Protein AF-A0A820LKD4-F1 (afdb_monomer_lite)

pLDDT: mean 87.42, std 10.3, range [43.72, 97.5]

Foldseek 3Di:
DWDWDDDPDDDDDQDFDLPDPPSVQQVVAWDAWDNNQWIQTPLADIDHDPKKFQLVQFDAQFLAAAACVVQPPPDPRRFATQRAAQGIEDQDDTDDDPPSDHDDCVVRNVVNYDYDPGIDTFPAEDPFAEDEDEQDDDPDPVSLVVRVVVVVVVCNGSVHQQQRYEYEYNTRHYDDPSLVVSVVRHVYYDYSSVCNVTRMYD

Structure (mmCIF, N/CA/C/O backbone):
data_AF-A0A820LKD4-F1
#
_entry.id   AF-A0A820LKD4-F1
#
loop_
_atom_site.group_PDB
_atom_site.id
_atom_site.type_symbol
_atom_site.label_atom_id
_atom_site.label_alt_id
_atom_site.label_comp_id
_atom_site.label_asym_id
_atom_site.label_entity_id
_atom_site.label_seq_id
_atom_site.pdbx_PDB_ins_code
_atom_site.Cartn_x
_atom_site.Cartn_y
_atom_site.Cartn_z
_atom_site.occupancy
_atom_site.B_iso_or_equiv
_atom_site.auth_seq_id
_atom_site.auth_comp_id
_atom_site.auth_asym_id
_atom_site.auth_atom_id
_atom_site.pdbx_PDB_model_num
ATOM 1 N N . GLY A 1 1 ? 5.448 -14.597 19.571 1.00 43.72 1 GLY A N 1
ATOM 2 C CA . GLY A 1 1 ? 6.873 -14.660 19.942 1.00 43.72 1 GLY A CA 1
ATOM 3 C C . GLY A 1 1 ? 7.595 -13.616 19.131 1.00 43.72 1 GLY A C 1
ATOM 4 O O . GLY A 1 1 ? 7.398 -13.605 17.924 1.00 43.72 1 GLY A O 1
ATOM 5 N N . ASN A 1 2 ? 8.329 -12.713 19.778 1.00 48.59 2 ASN A N 1
ATOM 6 C CA . ASN A 1 2 ? 9.029 -11.631 19.085 1.00 48.59 2 ASN A CA 1
ATOM 7 C C . ASN A 1 2 ? 10.172 -12.217 18.252 1.00 48.59 2 ASN A C 1
ATOM 9 O O . ASN A 1 2 ? 10.945 -13.038 18.747 1.00 48.59 2 ASN A O 1
ATOM 13 N N . LEU A 1 3 ? 10.246 -11.829 16.982 1.00 59.75 3 LEU A N 1
ATOM 14 C CA . LEU A 1 3 ? 11.326 -12.205 16.076 1.00 59.75 3 LEU A CA 1
ATOM 15 C C . LEU A 1 3 ? 12.250 -11.000 15.918 1.00 59.75 3 LEU A C 1
ATOM 17 O O . LEU A 1 3 ? 11.812 -9.941 15.484 1.00 59.75 3 LEU A O 1
ATOM 21 N N . THR A 1 4 ? 13.526 -11.149 16.245 1.00 66.88 4 THR A N 1
ATOM 22 C CA . THR A 1 4 ? 14.516 -10.092 16.021 1.00 66.88 4 THR A CA 1
ATOM 23 C C . THR A 1 4 ? 14.998 -10.148 14.574 1.00 66.88 4 THR A C 1
ATOM 25 O O . THR A 1 4 ? 15.423 -11.204 14.100 1.00 66.88 4 THR A O 1
ATOM 28 N N . LEU A 1 5 ? 14.926 -9.027 13.852 1.00 64.56 5 LEU A N 1
ATOM 29 C CA . LEU A 1 5 ? 15.274 -8.979 12.431 1.00 64.56 5 LEU A CA 1
ATOM 30 C C . LEU A 1 5 ? 16.492 -8.091 12.164 1.00 64.56 5 LEU A C 1
ATOM 32 O O . LEU A 1 5 ? 16.491 -6.917 12.520 1.00 64.56 5 LEU A O 1
ATOM 36 N N . CYS A 1 6 ? 17.521 -8.663 11.530 1.00 59.22 6 CYS A N 1
ATOM 37 C CA . CYS A 1 6 ? 18.839 -8.036 11.334 1.00 59.22 6 CYS A CA 1
ATOM 38 C C . CYS A 1 6 ? 19.320 -8.047 9.867 1.00 59.22 6 CYS A C 1
ATOM 40 O O . CYS A 1 6 ? 20.508 -7.886 9.600 1.00 59.22 6 CYS A O 1
ATOM 42 N N . THR A 1 7 ? 18.456 -8.351 8.896 1.00 60.78 7 THR A N 1
ATOM 43 C CA . THR A 1 7 ? 18.938 -8.841 7.595 1.00 60.78 7 THR A CA 1
ATOM 44 C C . THR A 1 7 ? 19.408 -7.739 6.646 1.00 60.78 7 THR A C 1
ATOM 46 O O . THR A 1 7 ? 18.613 -6.881 6.268 1.00 60.78 7 THR A O 1
ATOM 49 N N . ASN A 1 8 ? 20.639 -7.890 6.146 1.00 52.97 8 ASN A N 1
ATOM 50 C CA . ASN A 1 8 ? 21.040 -7.510 4.791 1.00 52.97 8 ASN A CA 1
ATOM 51 C C . ASN A 1 8 ? 20.901 -8.758 3.912 1.00 52.97 8 ASN A C 1
ATOM 53 O O . ASN A 1 8 ? 21.751 -9.644 3.942 1.00 52.97 8 ASN A O 1
ATOM 57 N N . THR A 1 9 ? 19.793 -8.877 3.183 1.00 52.44 9 THR A N 1
ATOM 58 C CA . THR A 1 9 ? 19.604 -9.970 2.221 1.00 52.44 9 THR A CA 1
ATOM 59 C C . THR A 1 9 ? 20.023 -9.501 0.834 1.00 52.44 9 THR A C 1
ATOM 61 O O . THR A 1 9 ? 19.412 -8.605 0.261 1.00 52.44 9 THR A O 1
ATOM 64 N N . THR A 1 10 ? 21.059 -10.123 0.274 1.00 45.12 10 THR A N 1
ATOM 65 C CA . THR A 1 10 ? 21.389 -10.028 -1.152 1.00 45.12 10 THR A CA 1
ATOM 66 C C . THR A 1 10 ? 20.258 -10.662 -1.952 1.00 45.12 10 THR A C 1
ATOM 68 O O . THR A 1 10 ? 19.877 -11.805 -1.689 1.00 45.12 10 THR A O 1
ATOM 71 N N . ARG A 1 11 ? 19.677 -9.919 -2.902 1.00 60.44 11 ARG A N 1
ATOM 72 C CA . ARG A 1 11 ? 18.472 -10.361 -3.613 1.00 60.44 11 ARG A CA 1
ATOM 73 C C . ARG A 1 11 ? 18.720 -10.667 -5.083 1.00 60.44 11 ARG A C 1
ATOM 75 O O . ARG A 1 11 ? 19.434 -9.946 -5.774 1.00 60.44 11 ARG A O 1
ATOM 82 N N . ASN A 1 12 ? 18.045 -11.718 -5.548 1.00 54.88 12 ASN A N 1
ATOM 83 C CA . ASN A 1 12 ? 17.883 -12.033 -6.961 1.00 54.88 12 ASN A CA 1
ATOM 84 C C . ASN A 1 12 ? 16.992 -10.990 -7.644 1.00 54.88 12 ASN A C 1
ATOM 86 O O . ASN A 1 12 ? 16.026 -10.497 -7.058 1.00 54.88 12 ASN A O 1
ATOM 90 N N . LYS A 1 13 ? 17.310 -10.692 -8.904 1.00 65.19 13 LYS A N 1
ATOM 91 C CA . LYS A 1 13 ? 16.587 -9.737 -9.747 1.00 65.19 13 LYS A CA 1
ATOM 92 C C . LYS A 1 13 ? 15.116 -10.149 -9.896 1.00 65.19 13 LYS A C 1
ATOM 94 O O . LYS A 1 13 ? 14.827 -11.258 -10.342 1.00 65.19 13 LYS A O 1
ATOM 99 N N . THR A 1 14 ? 14.193 -9.255 -9.544 1.00 77.56 14 THR A N 1
ATOM 100 C CA . THR A 1 14 ? 12.754 -9.448 -9.780 1.00 77.56 14 THR A CA 1
ATOM 101 C C . THR A 1 14 ? 12.496 -9.518 -11.286 1.00 77.56 14 THR A C 1
ATOM 103 O O . THR A 1 14 ? 12.927 -8.640 -12.033 1.00 77.56 14 THR A O 1
ATOM 106 N N . ILE A 1 15 ? 11.809 -10.565 -11.747 1.00 84.44 15 ILE A N 1
ATOM 107 C CA . ILE A 1 15 ? 11.449 -10.709 -13.162 1.00 84.44 15 ILE A CA 1
ATOM 108 C C . ILE A 1 15 ? 10.162 -9.916 -13.409 1.00 84.44 15 ILE A C 1
ATOM 110 O O . ILE A 1 15 ? 9.120 -10.219 -12.831 1.00 84.44 15 ILE A O 1
ATOM 114 N N . LEU A 1 16 ? 10.237 -8.900 -14.268 1.00 92.00 16 LEU A N 1
ATOM 115 C CA . LEU A 1 16 ? 9.115 -8.020 -14.605 1.00 92.00 16 LEU A CA 1
ATOM 116 C C . LEU A 1 16 ? 8.500 -8.408 -15.951 1.00 92.00 16 LEU A C 1
ATOM 118 O O . LEU A 1 16 ? 9.206 -8.828 -16.867 1.00 92.00 16 LEU A O 1
ATOM 122 N N . ASN A 1 17 ? 7.185 -8.255 -16.083 1.00 93.88 17 ASN A N 1
ATOM 123 C CA . ASN A 1 17 ? 6.492 -8.330 -17.362 1.00 93.88 17 ASN A CA 1
ATOM 124 C C . ASN A 1 17 ? 6.309 -6.920 -17.931 1.00 93.88 17 ASN A C 1
ATOM 126 O O . ASN A 1 17 ? 5.483 -6.151 -17.446 1.00 93.88 17 ASN A O 1
ATOM 130 N N . CYS A 1 18 ? 7.057 -6.612 -18.987 1.00 93.25 18 CYS A N 1
ATOM 131 C CA . CYS A 1 18 ? 7.033 -5.315 -19.665 1.00 93.25 18 CYS A CA 1
ATOM 132 C C . CYS A 1 18 ? 6.214 -5.331 -20.969 1.00 93.25 18 CYS A C 1
ATOM 134 O O . CYS A 1 18 ? 6.402 -4.458 -21.819 1.00 93.25 18 CYS A O 1
ATOM 136 N N . SER A 1 19 ? 5.374 -6.350 -21.185 1.00 92.88 19 SER A N 1
ATOM 137 C CA . SER A 1 19 ? 4.609 -6.512 -22.424 1.00 92.88 19 SER A CA 1
ATOM 138 C C . SER A 1 19 ? 3.233 -5.850 -22.342 1.00 92.88 19 SER A C 1
ATOM 140 O O . SER A 1 19 ? 2.486 -6.073 -21.390 1.00 92.88 19 SER A O 1
ATOM 142 N N . GLY A 1 20 ? 2.890 -5.083 -23.380 1.00 91.00 20 GLY A N 1
ATOM 143 C CA . GLY A 1 20 ? 1.632 -4.340 -23.484 1.00 91.00 20 GLY A CA 1
ATOM 144 C C . GLY A 1 20 ? 1.596 -3.059 -22.647 1.00 91.00 20 GLY A C 1
ATOM 145 O O . GLY A 1 20 ? 2.429 -2.839 -21.765 1.00 91.00 20 GLY A O 1
ATOM 146 N N . ASP A 1 21 ? 0.620 -2.204 -22.934 1.00 85.88 21 ASP A N 1
ATOM 147 C CA . ASP A 1 21 ? 0.356 -1.006 -22.138 1.00 85.88 21 ASP A CA 1
ATOM 148 C C . ASP A 1 21 ? -0.586 -1.339 -20.964 1.00 85.88 21 ASP A C 1
ATOM 150 O O . ASP A 1 21 ? -1.466 -2.191 -21.113 1.00 85.88 21 ASP A O 1
ATOM 154 N N . PRO A 1 22 ? -0.420 -0.707 -19.784 1.00 91.50 22 PRO A N 1
ATOM 155 C CA . PRO A 1 22 ? 0.586 0.314 -19.442 1.00 91.50 22 PRO A CA 1
ATOM 156 C C . PRO A 1 22 ? 1.951 -0.248 -18.975 1.00 91.50 22 PRO A C 1
ATOM 158 O O . PRO A 1 22 ? 2.873 0.514 -18.678 1.00 91.50 22 PRO A O 1
ATOM 161 N N . LEU A 1 23 ? 2.112 -1.573 -18.909 1.00 93.81 23 LEU A N 1
ATOM 162 C CA . LEU A 1 23 ? 3.250 -2.265 -18.279 1.00 93.81 23 LEU A CA 1
ATOM 163 C C . LEU A 1 23 ? 4.599 -1.904 -18.921 1.00 93.81 23 LEU A C 1
ATOM 165 O O . LEU A 1 23 ? 5.601 -1.703 -18.231 1.00 93.81 23 LEU A O 1
ATOM 169 N N . LYS A 1 24 ? 4.623 -1.762 -20.249 1.00 93.19 24 LYS A N 1
ATOM 170 C CA . LYS A 1 24 ? 5.806 -1.341 -21.008 1.00 93.19 24 LYS A CA 1
ATOM 171 C C . LYS A 1 24 ? 6.324 0.023 -20.562 1.00 93.19 24 LYS A C 1
ATOM 173 O O . LYS A 1 24 ? 7.536 0.229 -20.508 1.00 93.19 24 LYS A O 1
ATOM 178 N N . GLN A 1 25 ? 5.428 0.959 -20.253 1.00 90.75 25 GLN A N 1
ATOM 179 C CA . GLN A 1 25 ? 5.805 2.290 -19.782 1.00 90.75 25 GLN A CA 1
ATOM 180 C C . GLN A 1 25 ? 6.388 2.230 -18.368 1.00 90.75 25 GLN A C 1
ATOM 182 O O . GLN A 1 25 ? 7.370 2.915 -18.086 1.00 90.75 25 GLN A O 1
ATOM 187 N N . TRP A 1 26 ? 5.841 1.370 -17.506 1.00 93.00 26 TRP A N 1
ATOM 188 C CA . TRP A 1 26 ? 6.346 1.187 -16.145 1.00 93.00 26 TRP A CA 1
ATOM 189 C C . TRP A 1 26 ? 7.795 0.697 -16.120 1.00 93.00 26 TRP A C 1
ATOM 191 O O . TRP A 1 26 ? 8.592 1.238 -15.360 1.00 93.00 26 TRP A O 1
ATOM 201 N N . CYS A 1 27 ? 8.173 -0.225 -17.010 1.00 90.00 27 CYS A N 1
ATOM 202 C CA . CYS A 1 27 ? 9.558 -0.702 -17.106 1.00 90.00 27 CYS A CA 1
ATOM 203 C C . CYS A 1 27 ? 10.561 0.341 -17.619 1.00 90.00 27 CYS A C 1
ATOM 205 O O . CYS A 1 27 ? 11.752 0.214 -17.355 1.00 90.00 27 CYS A O 1
ATOM 207 N N . LYS A 1 28 ? 10.122 1.348 -18.383 1.00 88.94 28 LYS A N 1
ATOM 208 C CA . LYS A 1 28 ? 11.034 2.362 -18.942 1.00 88.94 28 LYS A CA 1
ATOM 209 C C . LYS A 1 28 ? 11.491 3.387 -17.908 1.00 88.94 28 LYS A C 1
ATOM 211 O O . LYS A 1 28 ? 12.570 3.946 -18.051 1.00 88.94 28 LYS A O 1
ATOM 216 N N . ASN A 1 29 ? 10.663 3.633 -16.896 1.00 85.75 29 ASN A N 1
ATOM 217 C CA . ASN A 1 29 ? 10.827 4.732 -15.950 1.00 85.75 29 ASN A CA 1
ATOM 218 C C . ASN A 1 29 ? 11.033 4.190 -14.529 1.00 85.75 29 ASN A C 1
ATOM 220 O O . ASN A 1 29 ? 10.252 4.498 -13.629 1.00 85.75 29 ASN A O 1
ATOM 224 N N . GLU A 1 30 ? 12.052 3.350 -14.345 1.00 90.12 30 GLU A N 1
ATOM 225 C CA . GLU A 1 30 ? 12.434 2.801 -13.042 1.00 90.12 30 GLU A CA 1
ATOM 226 C C . GLU A 1 30 ? 13.519 3.663 -12.383 1.00 90.12 30 GLU A C 1
ATOM 228 O O . GLU A 1 30 ? 14.522 4.015 -13.004 1.00 90.12 30 GLU A O 1
ATOM 233 N N . ILE A 1 31 ? 13.331 3.971 -11.101 1.00 90.19 31 ILE A N 1
ATOM 234 C CA . ILE A 1 31 ? 14.343 4.596 -10.249 1.00 90.19 31 ILE A CA 1
ATOM 235 C C . ILE A 1 31 ? 14.639 3.632 -9.105 1.00 90.19 31 ILE A C 1
ATOM 237 O O . ILE A 1 31 ? 13.787 3.405 -8.246 1.00 90.19 31 ILE A O 1
ATOM 241 N N . ASN A 1 32 ? 15.851 3.079 -9.091 1.00 90.62 32 ASN A N 1
ATOM 242 C CA . ASN A 1 32 ? 16.313 2.170 -8.047 1.00 90.62 32 ASN A CA 1
ATOM 243 C C . ASN A 1 32 ? 17.097 2.934 -6.981 1.00 90.62 32 ASN A C 1
ATOM 245 O O . ASN A 1 32 ? 18.057 3.642 -7.279 1.00 90.62 32 ASN A O 1
ATOM 249 N N . LEU A 1 33 ? 16.699 2.753 -5.727 1.00 89.06 33 LEU A N 1
ATOM 250 C CA . LEU A 1 33 ? 17.314 3.337 -4.543 1.00 89.06 33 LEU A CA 1
ATOM 251 C C . LEU A 1 33 ? 17.680 2.208 -3.572 1.00 89.06 33 LEU A C 1
ATOM 253 O O . LEU A 1 33 ? 17.114 1.113 -3.616 1.00 89.06 33 LEU A O 1
ATOM 257 N N . CYS A 1 34 ? 18.629 2.459 -2.669 1.00 87.00 34 CYS A N 1
ATOM 258 C CA . CYS A 1 34 ? 18.967 1.511 -1.602 1.00 87.00 34 CYS A CA 1
ATOM 259 C C . CYS A 1 34 ? 19.354 0.104 -2.099 1.00 87.00 34 CYS A C 1
ATOM 261 O O . CYS A 1 34 ? 18.830 -0.896 -1.607 1.00 87.00 34 CYS A O 1
ATOM 263 N N . HIS A 1 35 ? 20.210 0.005 -3.121 1.00 84.31 35 HIS A N 1
ATOM 264 C CA . HIS A 1 35 ? 20.558 -1.278 -3.755 1.00 84.31 35 HIS A CA 1
ATOM 265 C C . HIS A 1 35 ? 19.323 -2.081 -4.220 1.00 84.31 35 HIS A C 1
ATOM 267 O O . HIS A 1 35 ? 19.294 -3.305 -4.128 1.00 84.31 35 HIS A O 1
ATOM 273 N N . SER A 1 36 ? 18.296 -1.390 -4.727 1.00 85.19 36 SER A N 1
ATOM 274 C CA . SER A 1 36 ? 16.999 -1.961 -5.136 1.00 85.19 36 SER A CA 1
ATOM 275 C C . SER A 1 36 ? 16.131 -2.480 -3.980 1.00 85.19 36 SER A C 1
ATOM 277 O O . SER A 1 36 ? 15.186 -3.232 -4.203 1.00 85.19 36 SER A O 1
ATOM 279 N N . SER A 1 37 ? 16.411 -2.069 -2.737 1.00 86.81 37 SER A N 1
ATOM 280 C CA . SER A 1 37 ? 15.474 -2.274 -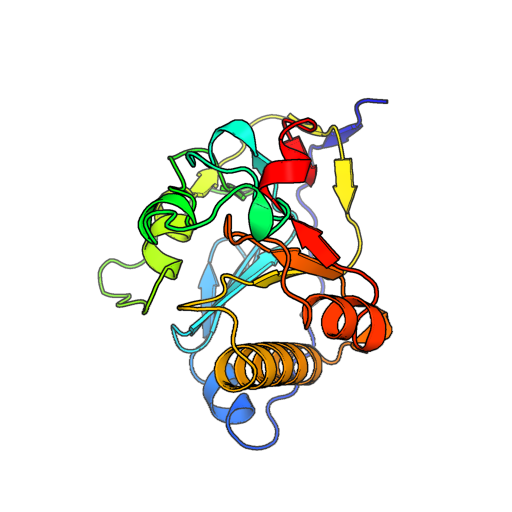1.618 1.00 86.81 37 SER A CA 1
ATOM 281 C C . SER A 1 37 ? 14.258 -1.350 -1.717 1.00 86.81 37 SER A C 1
ATOM 283 O O . SER A 1 37 ? 13.247 -1.613 -1.071 1.00 86.81 37 SER A O 1
ATOM 285 N N . LEU A 1 38 ? 14.362 -0.280 -2.515 1.00 91.69 38 LEU A N 1
ATOM 286 C CA . LEU A 1 38 ? 13.268 0.599 -2.911 1.00 91.69 38 LEU A CA 1
ATOM 287 C C . LEU A 1 38 ? 13.375 0.886 -4.414 1.00 91.69 38 LEU A C 1
ATOM 289 O O . LEU A 1 38 ? 14.372 1.450 -4.862 1.00 91.69 38 LEU A O 1
ATOM 293 N N . SER A 1 39 ? 12.337 0.559 -5.174 1.00 92.31 39 SER A N 1
ATOM 294 C CA . SER A 1 39 ? 12.247 0.844 -6.611 1.00 92.31 39 SER A CA 1
ATOM 295 C C . SER A 1 39 ? 10.973 1.623 -6.900 1.00 92.31 39 SER A C 1
ATOM 297 O O . SER A 1 39 ? 9.899 1.234 -6.453 1.00 92.31 39 SER A O 1
ATOM 299 N N . ILE A 1 40 ? 11.073 2.726 -7.635 1.00 92.25 40 ILE A N 1
ATOM 300 C CA . ILE A 1 40 ? 9.936 3.577 -8.007 1.00 92.25 40 ILE A CA 1
ATOM 301 C C . ILE A 1 40 ? 9.681 3.409 -9.501 1.00 92.25 40 ILE A C 1
ATOM 303 O O . ILE A 1 40 ? 10.599 3.587 -10.299 1.00 92.25 40 ILE A O 1
ATOM 307 N N . TYR A 1 41 ? 8.440 3.108 -9.882 1.00 91.81 41 TYR A N 1
ATOM 308 C CA . TYR A 1 41 ? 8.060 2.844 -11.270 1.00 91.81 41 TYR A CA 1
ATOM 309 C C . TYR A 1 41 ? 7.120 3.921 -11.792 1.00 91.81 41 TYR A C 1
ATOM 311 O O . TYR A 1 41 ? 6.041 4.158 -11.244 1.00 91.81 41 TYR A O 1
ATOM 319 N N . ASN A 1 42 ? 7.544 4.584 -12.869 1.00 88.88 42 ASN A N 1
ATOM 320 C CA . ASN A 1 42 ? 6.795 5.605 -13.603 1.00 88.88 42 ASN A CA 1
ATOM 321 C C . ASN A 1 42 ? 6.189 6.711 -12.725 1.00 88.88 42 ASN A C 1
ATOM 323 O O . ASN A 1 42 ? 5.215 7.338 -13.125 1.00 88.88 42 ASN A O 1
ATOM 327 N N . LYS A 1 43 ? 6.750 6.946 -11.529 1.00 89.06 43 LYS A N 1
ATOM 328 C CA . LYS A 1 43 ? 6.230 7.895 -10.528 1.00 89.06 43 LYS A CA 1
ATOM 329 C C . LYS A 1 43 ? 4.811 7.565 -10.016 1.00 89.06 43 LYS A C 1
ATOM 331 O O . LYS A 1 43 ? 4.177 8.422 -9.406 1.00 89.06 43 LYS A O 1
ATOM 336 N N . LEU A 1 44 ? 4.326 6.339 -10.249 1.00 89.25 44 LEU A N 1
ATOM 337 C CA . LEU A 1 44 ? 2.963 5.896 -9.916 1.00 89.25 44 LEU A CA 1
ATOM 338 C C . LEU A 1 44 ? 2.903 5.029 -8.659 1.00 89.25 44 LEU A C 1
ATOM 340 O O . LEU A 1 44 ? 1.960 5.130 -7.883 1.00 89.25 44 LEU A O 1
ATOM 344 N N . PHE A 1 45 ? 3.898 4.168 -8.464 1.00 92.81 45 PHE A N 1
ATOM 345 C CA . PHE A 1 45 ? 3.997 3.282 -7.308 1.00 92.81 45 PHE A CA 1
ATOM 346 C C . PHE A 1 45 ? 5.464 3.014 -6.980 1.00 92.81 45 PHE A C 1
ATOM 348 O O . PHE A 1 45 ? 6.363 3.258 -7.793 1.00 92.81 45 PHE A O 1
ATOM 355 N N . PHE A 1 46 ? 5.704 2.498 -5.780 1.00 93.12 46 PHE A N 1
ATOM 356 C CA . PHE A 1 46 ? 7.016 2.036 -5.368 1.00 93.12 46 PHE A CA 1
ATOM 357 C C . PHE A 1 46 ? 6.929 0.626 -4.794 1.00 93.12 46 PHE A C 1
ATOM 359 O O . PHE A 1 46 ? 5.887 0.190 -4.310 1.00 93.12 46 PHE A O 1
ATOM 366 N N . VAL A 1 47 ? 8.044 -0.084 -4.863 1.00 93.31 47 VAL A N 1
ATOM 367 C CA . VAL A 1 47 ? 8.210 -1.434 -4.345 1.00 93.31 47 VAL A CA 1
ATOM 368 C C . VAL A 1 47 ? 9.313 -1.400 -3.322 1.00 93.31 47 VAL A C 1
ATOM 370 O O . VAL A 1 47 ? 10.379 -0.848 -3.584 1.00 93.31 47 VAL A O 1
ATOM 373 N N . THR A 1 48 ? 9.068 -2.024 -2.180 1.00 92.19 48 THR A N 1
ATOM 374 C CA . THR A 1 48 ? 10.092 -2.249 -1.171 1.00 92.19 48 THR A CA 1
ATOM 375 C C . THR A 1 48 ? 10.380 -3.729 -0.998 1.00 92.19 48 THR A C 1
ATOM 377 O O . THR A 1 48 ? 9.557 -4.605 -1.290 1.00 92.19 48 THR A O 1
ATOM 380 N N . HIS A 1 49 ? 11.584 -4.022 -0.527 1.00 87.00 49 HIS A N 1
ATOM 381 C CA . HIS A 1 49 ? 12.014 -5.361 -0.159 1.00 87.00 49 HIS A CA 1
ATOM 382 C C . HIS A 1 49 ? 12.571 -5.329 1.257 1.00 87.00 49 HIS A C 1
ATOM 384 O O . HIS A 1 49 ? 13.363 -4.445 1.574 1.00 87.00 49 HIS A O 1
ATOM 390 N N . SER A 1 50 ? 12.160 -6.291 2.088 1.00 82.00 50 SER A N 1
ATOM 391 C CA . SER A 1 50 ? 12.592 -6.381 3.490 1.00 82.00 50 SER A CA 1
ATOM 392 C C . SER A 1 50 ? 12.353 -5.067 4.246 1.00 82.00 50 SER A C 1
ATOM 394 O O . SER A 1 50 ? 13.266 -4.484 4.826 1.00 82.00 50 SER A O 1
ATOM 396 N N . VAL A 1 51 ? 11.117 -4.571 4.170 1.00 89.06 51 VAL A N 1
ATOM 397 C CA . VAL A 1 51 ? 10.691 -3.326 4.811 1.00 89.06 51 VAL A CA 1
ATOM 398 C C . VAL A 1 51 ? 10.122 -3.618 6.188 1.00 89.06 51 VAL A C 1
ATOM 400 O O . VAL A 1 51 ? 9.523 -4.663 6.401 1.00 89.06 51 VAL A O 1
ATOM 403 N N . ILE A 1 52 ? 10.273 -2.677 7.110 1.00 91.50 52 ILE A N 1
ATOM 404 C CA . ILE A 1 52 ? 9.567 -2.715 8.384 1.00 91.50 52 ILE A CA 1
ATOM 405 C C . ILE A 1 52 ? 8.511 -1.606 8.395 1.00 91.50 52 ILE A C 1
ATOM 407 O O . ILE A 1 52 ? 8.805 -0.458 8.070 1.00 91.50 52 ILE A O 1
ATOM 411 N N . LEU A 1 53 ? 7.283 -1.936 8.784 1.00 93.38 53 LEU A N 1
ATOM 412 C CA . LEU A 1 53 ? 6.224 -0.965 9.042 1.00 93.38 53 LEU A CA 1
ATOM 413 C C . LEU A 1 53 ? 6.040 -0.790 10.547 1.00 93.38 53 LEU A C 1
ATOM 415 O O . LEU A 1 53 ? 5.816 -1.757 11.277 1.00 93.38 53 LEU A O 1
ATOM 419 N N . GLN A 1 54 ? 6.097 0.455 11.006 1.00 93.06 54 GLN A N 1
ATOM 420 C CA . GLN A 1 54 ? 5.830 0.829 12.388 1.00 93.06 54 GLN A CA 1
ATOM 421 C C . GLN A 1 54 ? 4.434 1.453 12.492 1.00 93.06 54 GLN A C 1
ATOM 423 O O . GLN A 1 54 ? 4.253 2.666 12.365 1.00 93.06 54 GLN A O 1
ATOM 428 N N . THR A 1 55 ? 3.427 0.612 12.725 1.00 92.56 55 THR A N 1
ATOM 429 C CA . THR A 1 55 ? 1.993 0.956 12.611 1.00 92.56 55 THR A CA 1
ATOM 430 C C . THR A 1 55 ? 1.556 2.128 13.490 1.00 92.56 55 THR A C 1
ATOM 432 O O . THR A 1 55 ? 0.665 2.887 13.110 1.00 92.56 55 THR A O 1
ATOM 435 N N . LYS A 1 56 ? 2.227 2.349 14.627 1.00 91.94 56 LYS A N 1
ATOM 436 C CA . LYS A 1 56 ? 1.977 3.488 15.527 1.00 91.94 56 LYS A CA 1
ATOM 437 C C . LYS A 1 56 ? 2.206 4.864 14.881 1.00 91.94 56 LYS A C 1
ATOM 439 O O . LYS A 1 56 ? 1.652 5.851 15.357 1.00 91.94 56 LYS A O 1
ATOM 444 N N . TYR A 1 57 ? 3.004 4.939 13.812 1.00 94.88 57 TYR A N 1
ATOM 445 C CA . TYR A 1 57 ? 3.265 6.184 13.079 1.00 94.88 57 TYR A CA 1
ATOM 446 C C . TYR A 1 57 ? 2.294 6.417 11.910 1.00 94.88 57 TYR A C 1
ATOM 448 O O . TYR A 1 57 ? 2.393 7.443 11.243 1.00 94.88 57 TYR A O 1
ATOM 456 N N . ALA A 1 58 ? 1.330 5.516 11.691 1.00 94.69 58 ALA A N 1
ATOM 457 C CA . ALA A 1 58 ? 0.163 5.777 10.853 1.00 94.69 58 ALA A CA 1
ATOM 458 C C . ALA A 1 58 ? -0.973 6.347 11.720 1.00 94.69 58 ALA A C 1
ATOM 460 O O . ALA A 1 58 ? -1.706 5.624 12.409 1.00 94.69 58 ALA A O 1
ATOM 461 N N . GLN A 1 59 ? -1.101 7.670 11.728 1.00 94.12 59 GLN A N 1
ATOM 462 C CA . GLN A 1 59 ? -2.074 8.380 12.552 1.00 94.12 59 GLN A CA 1
ATOM 463 C C . GLN A 1 59 ? -3.356 8.639 11.776 1.00 94.12 59 GLN A C 1
ATOM 465 O O . GLN A 1 59 ? -3.331 9.086 10.641 1.00 94.12 59 GLN A O 1
ATOM 470 N N . GLY A 1 60 ? -4.494 8.364 12.393 1.00 92.38 60 GLY A N 1
ATOM 471 C CA . GLY A 1 60 ? -5.806 8.600 11.806 1.00 92.38 60 GLY A CA 1
ATOM 472 C C . GLY A 1 60 ? -6.850 8.523 12.900 1.00 92.38 60 GLY A C 1
ATOM 473 O O . GLY A 1 60 ? -6.617 7.896 13.938 1.00 92.38 60 GLY A O 1
ATOM 474 N N . LYS A 1 61 ? -7.982 9.191 12.685 1.00 93.06 61 LYS A N 1
ATOM 475 C CA . LYS A 1 61 ? -9.084 9.222 13.653 1.00 93.06 61 LYS A CA 1
ATOM 476 C C . LYS A 1 61 ? -9.849 7.898 13.691 1.00 93.06 61 LYS A C 1
ATOM 478 O O . LYS A 1 61 ? -10.442 7.561 14.713 1.00 93.06 61 LYS A O 1
ATOM 483 N N . ARG A 1 62 ? -9.833 7.164 12.578 1.00 92.56 62 ARG A N 1
ATOM 484 C CA . ARG A 1 62 ? -10.487 5.868 12.401 1.00 92.56 62 ARG A CA 1
ATOM 485 C C . ARG A 1 62 ? -9.481 4.750 12.215 1.00 92.56 62 ARG A C 1
ATOM 487 O O . ARG A 1 62 ? -8.310 4.990 11.916 1.00 92.56 62 ARG A O 1
ATOM 494 N N . LEU A 1 63 ? -9.942 3.525 12.436 1.00 92.31 63 LEU A N 1
ATOM 495 C CA . LEU A 1 63 ? -9.160 2.320 12.172 1.00 92.31 63 LEU A CA 1
ATOM 496 C C . LEU A 1 63 ? -9.407 1.814 10.747 1.00 92.31 63 LEU A C 1
ATOM 498 O O . LEU A 1 63 ? -8.533 1.169 10.166 1.00 92.31 63 LEU A O 1
ATOM 502 N N . GLY A 1 64 ? -10.573 2.126 10.184 1.00 92.56 64 GLY A N 1
ATOM 503 C CA . GLY A 1 64 ? -11.040 1.554 8.937 1.00 92.56 64 GLY A CA 1
ATOM 504 C C . GLY A 1 64 ? -11.678 0.184 9.158 1.00 92.56 64 GLY A C 1
ATOM 505 O O . GLY A 1 64 ? -11.245 -0.628 9.980 1.00 92.56 64 GLY A O 1
ATOM 506 N N . GLY A 1 65 ? -12.694 -0.110 8.352 1.00 92.81 65 GLY A N 1
ATOM 507 C CA . GLY A 1 65 ? -13.464 -1.350 8.443 1.00 92.81 65 GLY A CA 1
ATOM 508 C C . GLY A 1 65 ? -14.591 -1.318 9.475 1.00 92.81 65 GLY A C 1
ATOM 509 O O . GLY A 1 65 ? -15.218 -2.353 9.693 1.00 92.81 65 GLY A O 1
ATOM 510 N N . GLU A 1 66 ? -14.863 -0.161 10.078 1.00 93.88 66 GLU A N 1
ATOM 511 C CA . GLU A 1 66 ? -16.077 0.083 10.852 1.00 93.88 66 GLU A CA 1
ATOM 512 C C . GLU A 1 66 ? -17.325 -0.177 9.992 1.00 93.88 66 GLU A C 1
ATOM 514 O O . GLU A 1 66 ? -17.300 -0.022 8.765 1.00 93.88 66 GLU A O 1
ATOM 519 N N . ASP A 1 67 ? -18.429 -0.574 10.628 1.00 91.69 67 ASP A N 1
ATOM 520 C CA . ASP A 1 67 ? -19.707 -0.702 9.930 1.00 91.69 67 ASP A CA 1
ATOM 521 C C . ASP A 1 67 ? -20.194 0.683 9.494 1.00 91.69 67 ASP A C 1
ATOM 523 O O . ASP A 1 67 ? -20.192 1.620 10.297 1.00 91.69 67 ASP A O 1
ATOM 527 N N . ILE A 1 68 ? -20.629 0.816 8.240 1.00 87.69 68 ILE A N 1
ATOM 528 C CA . ILE A 1 68 ? -21.050 2.098 7.666 1.00 87.69 68 ILE A CA 1
ATOM 529 C C . ILE A 1 68 ? -22.146 2.789 8.494 1.00 87.69 68 ILE A C 1
ATOM 531 O O . ILE A 1 68 ? -22.142 4.012 8.610 1.00 87.69 68 ILE A O 1
ATOM 535 N N . GLN A 1 69 ? -23.032 2.025 9.143 1.00 89.88 69 GLN A N 1
ATOM 536 C CA . GLN A 1 69 ? -24.103 2.560 9.989 1.00 89.88 69 GLN A CA 1
ATOM 537 C C . GLN A 1 69 ? -23.562 3.253 11.248 1.00 89.88 69 GLN A C 1
ATOM 539 O O . GLN A 1 69 ? -24.205 4.143 11.799 1.00 89.88 69 GLN A O 1
ATOM 544 N N . THR A 1 70 ? -22.362 2.878 11.698 1.00 91.44 70 THR A N 1
ATOM 545 C CA . THR A 1 70 ? -21.713 3.446 12.894 1.00 91.44 70 THR A CA 1
ATOM 546 C C . THR A 1 70 ? -20.901 4.708 12.617 1.00 91.44 70 THR A C 1
ATOM 548 O O . THR A 1 70 ? -20.474 5.391 13.549 1.00 91.44 70 THR A O 1
ATOM 551 N N . VAL A 1 71 ? -20.689 5.033 11.341 1.00 89.38 71 VAL A N 1
ATOM 552 C CA . VAL A 1 71 ? -19.838 6.144 10.886 1.00 89.38 71 VAL A CA 1
ATOM 553 C C . VAL A 1 71 ? -20.538 7.003 9.829 1.00 89.38 71 VAL A C 1
ATOM 555 O O . VAL A 1 71 ? -19.893 7.643 9.003 1.00 89.38 71 VAL A O 1
ATOM 558 N N . LEU A 1 72 ? -21.872 7.049 9.867 1.00 85.75 72 LEU A N 1
ATOM 559 C CA . LEU A 1 72 ? -22.664 7.921 9.000 1.00 85.75 72 LEU A CA 1
ATOM 560 C C . LEU A 1 72 ? -22.218 9.385 9.145 1.00 85.75 72 LEU A C 1
ATOM 562 O O . LEU A 1 72 ? -21.987 9.869 10.254 1.00 85.75 72 LEU A O 1
ATOM 566 N N . ASN A 1 73 ? -22.131 10.096 8.016 1.00 86.31 73 ASN A N 1
ATOM 567 C CA . ASN A 1 73 ? -21.678 11.493 7.929 1.00 86.31 73 ASN A CA 1
ATOM 568 C C . ASN A 1 73 ? -20.246 11.736 8.437 1.00 86.31 73 ASN A C 1
ATOM 570 O O . ASN A 1 73 ? -19.902 12.846 8.850 1.00 86.31 73 ASN A O 1
ATOM 574 N N . GLN A 1 74 ? -19.404 10.705 8.419 1.00 87.06 74 GLN A N 1
ATOM 575 C CA . GLN A 1 74 ? -17.981 10.858 8.665 1.00 87.06 74 GLN A CA 1
ATOM 576 C C . GLN A 1 74 ? -17.354 11.846 7.677 1.00 87.06 74 GLN A C 1
ATOM 578 O O . GLN A 1 74 ? -17.654 11.846 6.486 1.00 87.06 74 GLN A O 1
ATOM 583 N N . ALA A 1 75 ? -16.467 12.701 8.188 1.00 90.38 75 ALA A N 1
ATOM 584 C CA . ALA A 1 75 ? -15.691 13.576 7.331 1.00 90.38 75 ALA A CA 1
ATOM 585 C C . ALA A 1 75 ? -14.674 12.740 6.549 1.00 90.38 75 ALA A C 1
ATOM 587 O O . ALA A 1 75 ? -13.913 11.991 7.153 1.00 90.38 75 ALA A O 1
ATOM 588 N N . GLU A 1 76 ? -14.602 12.938 5.237 1.00 86.62 76 GLU A N 1
ATOM 589 C CA . GLU A 1 76 ? -13.696 12.210 4.342 1.00 86.62 76 GLU A CA 1
ATOM 590 C C . GLU A 1 76 ? -12.236 12.209 4.833 1.00 86.62 76 GLU A C 1
ATOM 592 O O . GLU A 1 76 ? -11.569 11.184 4.832 1.00 86.62 76 GLU A O 1
ATOM 597 N N . LYS A 1 77 ? -11.738 13.330 5.368 1.00 89.69 77 LYS A N 1
ATOM 598 C CA . LYS A 1 77 ? -10.378 13.410 5.936 1.00 89.69 77 LYS A CA 1
ATOM 599 C C . LYS A 1 77 ? -10.097 12.401 7.063 1.00 89.69 77 LYS A C 1
ATOM 601 O O . LYS A 1 77 ? -8.937 12.102 7.328 1.00 89.69 77 LYS A O 1
ATOM 606 N N . ASP A 1 78 ? -11.134 11.929 7.755 1.00 92.19 78 ASP A N 1
ATOM 607 C CA . ASP A 1 78 ? -11.020 10.961 8.846 1.00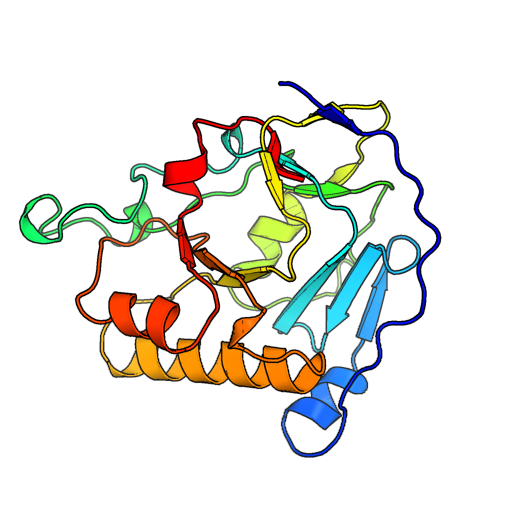 92.19 78 ASP A CA 1
ATOM 608 C C . ASP A 1 78 ? -10.821 9.523 8.305 1.00 92.19 78 ASP A C 1
ATOM 610 O O . ASP A 1 78 ? -10.472 8.634 9.084 1.00 92.19 78 ASP A O 1
ATOM 614 N N . GLU A 1 79 ? -10.990 9.315 6.990 1.00 91.38 79 GLU A N 1
ATOM 615 C CA . GLU A 1 79 ? -10.822 8.048 6.250 1.00 91.38 79 GLU A CA 1
ATOM 616 C C . GLU A 1 79 ? -9.405 7.841 5.716 1.00 91.38 79 GLU A C 1
ATOM 618 O O . GLU A 1 79 ? -9.119 6.839 5.062 1.00 91.38 79 GLU A O 1
ATOM 623 N N . TYR A 1 80 ? -8.483 8.747 6.039 1.00 92.62 80 TYR A N 1
ATOM 624 C CA . TYR A 1 80 ? -7.097 8.668 5.601 1.00 92.62 80 TYR A CA 1
ATOM 625 C C . TYR A 1 80 ? -6.133 8.703 6.783 1.00 92.62 80 TYR A C 1
ATOM 627 O O . TYR A 1 80 ? -6.328 9.420 7.768 1.00 92.62 80 TYR A O 1
ATOM 635 N N . PHE A 1 81 ? -5.050 7.935 6.660 1.00 93.56 81 PHE A N 1
ATOM 636 C CA . PHE A 1 81 ? -3.932 8.013 7.588 1.00 93.56 81 PHE A CA 1
ATOM 637 C C . PHE A 1 81 ? -2.942 9.100 7.164 1.00 93.56 81 PHE A C 1
ATOM 639 O O . PHE A 1 81 ? -2.617 9.262 5.989 1.00 93.56 81 PHE A O 1
ATOM 646 N N . GLN A 1 82 ? -2.410 9.805 8.155 1.00 93.81 82 GLN A N 1
ATOM 647 C CA . GLN A 1 82 ? -1.192 10.590 8.055 1.00 93.81 82 GLN A CA 1
ATOM 648 C C . GLN A 1 82 ? -0.009 9.697 8.432 1.00 93.81 82 GLN A C 1
ATOM 650 O O . GLN A 1 82 ? 0.033 9.123 9.525 1.00 93.81 82 GLN A O 1
ATOM 655 N N . PHE A 1 83 ? 0.952 9.573 7.520 1.00 94.56 83 PHE A N 1
ATOM 656 C CA . PHE A 1 83 ? 2.159 8.783 7.740 1.00 94.56 83 PHE A CA 1
ATOM 657 C C . PHE A 1 83 ? 3.268 9.679 8.272 1.00 94.56 83 PHE A C 1
ATOM 659 O O . PHE A 1 83 ? 3.876 10.451 7.532 1.00 94.56 83 PHE A O 1
ATOM 666 N N . ASN A 1 84 ? 3.525 9.575 9.570 1.00 94.62 84 ASN A N 1
ATOM 667 C CA . ASN A 1 84 ? 4.591 10.328 10.211 1.00 94.62 84 ASN A CA 1
ATOM 668 C C . ASN A 1 84 ? 5.940 9.653 9.985 1.00 94.62 84 ASN A C 1
ATOM 670 O O . ASN A 1 84 ? 6.021 8.438 9.794 1.00 94.62 84 ASN A O 1
ATOM 674 N N . LYS A 1 85 ? 7.011 10.451 10.066 1.00 93.94 85 LYS A N 1
ATOM 675 C CA . LYS A 1 85 ? 8.394 9.961 10.079 1.00 93.94 85 LYS A CA 1
ATOM 676 C C . LYS A 1 85 ? 8.520 8.757 11.012 1.00 93.94 85 LYS A C 1
ATOM 678 O O . LYS A 1 85 ? 7.963 8.799 12.106 1.00 93.94 85 LYS A O 1
ATOM 683 N N . GLU A 1 86 ? 9.272 7.745 10.575 1.00 92.56 86 GLU A N 1
ATOM 684 C CA . GLU A 1 86 ? 9.444 6.425 11.208 1.00 92.56 86 GLU A CA 1
ATOM 685 C C . GLU A 1 86 ? 8.399 5.368 10.816 1.00 92.56 86 GLU A C 1
ATOM 687 O O . GLU A 1 86 ? 8.600 4.200 11.131 1.00 92.56 86 GLU A O 1
ATOM 692 N N . PHE A 1 87 ? 7.323 5.709 10.095 1.00 94.69 87 PHE A N 1
ATOM 693 C CA . PHE A 1 87 ? 6.338 4.703 9.676 1.00 94.69 87 PHE A CA 1
ATOM 694 C C . PHE A 1 87 ? 6.945 3.594 8.810 1.00 94.69 87 PHE A C 1
ATOM 696 O O . PHE A 1 87 ? 6.678 2.421 9.068 1.00 94.69 87 PHE A O 1
ATOM 703 N N . LEU A 1 88 ? 7.755 3.947 7.810 1.00 93.31 88 LEU A N 1
ATOM 704 C CA . LEU A 1 88 ? 8.377 2.980 6.911 1.00 93.31 88 LEU A CA 1
ATOM 705 C C . LEU A 1 88 ? 9.888 2.927 7.153 1.00 93.31 88 LEU A C 1
ATOM 707 O O . LEU A 1 88 ? 10.589 3.932 7.079 1.00 93.31 88 LEU A O 1
ATOM 711 N N . LYS A 1 89 ? 10.400 1.737 7.449 1.00 92.25 89 LYS A N 1
ATOM 712 C CA . LYS A 1 89 ? 11.788 1.497 7.839 1.00 92.25 89 LYS A CA 1
ATOM 713 C C . LYS A 1 89 ? 12.502 0.657 6.787 1.00 92.25 89 LYS A C 1
ATOM 715 O O . LYS A 1 89 ? 12.033 -0.426 6.440 1.00 92.25 89 LYS A O 1
ATOM 720 N N . LEU A 1 90 ? 13.641 1.142 6.296 1.00 90.44 90 LEU A N 1
ATOM 721 C CA . LEU A 1 90 ? 14.455 0.474 5.269 1.00 90.44 90 LEU A CA 1
ATOM 722 C C . LEU A 1 90 ? 15.887 0.197 5.761 1.00 90.44 90 LEU A C 1
ATOM 724 O O . LEU A 1 90 ? 16.343 0.858 6.694 1.00 90.44 90 LEU A O 1
ATOM 728 N N . PRO A 1 91 ? 16.614 -0.766 5.160 1.00 86.62 91 PRO A N 1
ATOM 729 C CA . PRO A 1 91 ? 17.953 -1.162 5.618 1.00 86.62 91 PRO A CA 1
ATOM 730 C C . PRO A 1 91 ? 19.043 -0.112 5.375 1.00 86.62 91 PRO A C 1
ATOM 732 O O . PRO A 1 91 ? 20.185 -0.310 5.783 1.00 86.62 91 PRO A O 1
ATOM 735 N N . CYS A 1 92 ? 18.740 0.984 4.678 1.00 86.06 92 CYS A N 1
ATOM 736 C CA . CYS A 1 92 ? 19.728 1.998 4.353 1.00 86.06 92 CYS A CA 1
ATOM 737 C C . CYS A 1 92 ? 19.159 3.418 4.416 1.00 86.06 92 CYS A C 1
ATOM 739 O O . CYS A 1 92 ? 17.945 3.633 4.403 1.00 86.06 92 CYS A O 1
ATOM 741 N N . ASP A 1 93 ? 20.072 4.387 4.447 1.00 87.06 93 ASP A N 1
ATOM 742 C CA . ASP A 1 93 ? 19.758 5.797 4.269 1.00 87.06 93 ASP A CA 1
ATOM 743 C C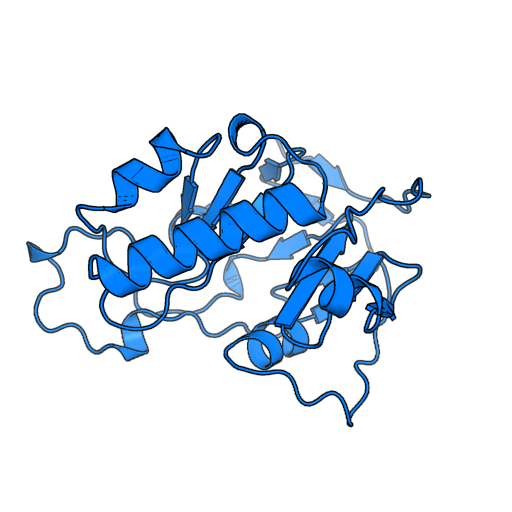 . ASP A 1 93 ? 19.369 6.071 2.808 1.00 87.06 93 ASP A C 1
ATOM 745 O O . ASP A 1 93 ? 20.083 5.702 1.873 1.00 87.06 93 ASP A O 1
ATOM 749 N N . ILE A 1 94 ? 18.226 6.727 2.607 1.00 85.81 94 ILE A N 1
ATOM 750 C CA . ILE A 1 94 ? 17.708 7.062 1.279 1.00 85.81 94 ILE A CA 1
ATOM 751 C C . ILE A 1 94 ? 17.533 8.568 1.185 1.00 85.81 94 ILE A C 1
ATOM 753 O O . ILE A 1 94 ? 16.934 9.197 2.054 1.00 85.81 94 ILE A O 1
ATOM 757 N N . SER A 1 95 ? 18.023 9.129 0.084 1.00 83.19 95 SER A N 1
ATOM 758 C CA . SER A 1 95 ? 17.704 10.485 -0.339 1.00 83.19 95 SER A CA 1
ATOM 759 C C . SER A 1 95 ? 16.782 10.394 -1.546 1.00 83.19 95 SER A C 1
ATOM 761 O O . SER A 1 95 ? 17.174 9.875 -2.593 1.00 83.19 95 SER A O 1
ATOM 763 N N . ILE A 1 96 ? 15.539 10.843 -1.388 1.00 81.50 96 ILE A N 1
ATOM 764 C CA . ILE A 1 96 ? 14.577 10.874 -2.490 1.00 81.50 96 ILE A CA 1
ATOM 765 C C . ILE A 1 96 ? 14.903 12.087 -3.372 1.00 81.50 96 ILE A C 1
ATOM 767 O O . ILE A 1 96 ? 15.047 13.190 -2.834 1.00 81.50 96 ILE A O 1
ATOM 771 N N . PRO A 1 97 ? 15.030 11.920 -4.702 1.00 80.19 97 PRO A N 1
ATOM 772 C CA . PRO A 1 97 ? 15.323 13.034 -5.599 1.00 80.19 97 PRO A CA 1
ATOM 773 C C . PRO A 1 97 ? 14.277 14.150 -5.469 1.00 80.19 97 PRO A C 1
ATOM 775 O O . PRO A 1 97 ? 13.075 13.889 -5.495 1.00 80.19 97 PRO A O 1
ATOM 778 N N . LYS A 1 98 ? 14.725 15.402 -5.312 1.00 75.50 98 LYS A N 1
ATOM 779 C CA . LYS A 1 98 ? 13.837 16.561 -5.074 1.00 75.50 98 LYS A CA 1
ATOM 780 C C . LYS A 1 98 ? 12.932 16.886 -6.267 1.00 75.50 98 LYS A C 1
ATOM 782 O O . LYS A 1 98 ? 11.874 17.475 -6.094 1.00 75.50 98 LYS A O 1
ATOM 787 N N . ASP A 1 99 ? 13.363 16.518 -7.466 1.00 74.75 99 ASP A N 1
ATOM 788 C CA . ASP A 1 99 ? 12.663 16.669 -8.743 1.00 74.75 99 ASP A CA 1
ATOM 789 C C . ASP A 1 99 ? 11.646 15.544 -9.010 1.00 74.75 99 ASP A C 1
ATOM 791 O O . ASP A 1 99 ? 10.903 15.573 -9.999 1.00 74.75 99 ASP A O 1
ATOM 795 N N . LEU A 1 100 ? 11.575 14.549 -8.121 1.00 77.81 100 LEU A N 1
ATOM 796 C CA . LEU A 1 100 ? 10.623 13.459 -8.222 1.00 77.81 100 LEU A CA 1
ATOM 797 C C . LEU A 1 100 ? 9.218 13.936 -7.830 1.00 77.81 100 LEU A C 1
ATOM 799 O O . LEU A 1 100 ? 8.755 13.749 -6.708 1.00 77.81 100 LEU A O 1
ATOM 803 N N . SER A 1 101 ? 8.521 14.547 -8.788 1.00 77.25 101 SER A N 1
ATOM 804 C CA . SER A 1 101 ? 7.092 14.842 -8.670 1.00 77.25 101 SER A CA 1
ATOM 805 C C . SER A 1 101 ? 6.300 13.534 -8.705 1.00 77.25 101 SER A C 1
ATOM 807 O O . SER A 1 101 ? 6.120 12.925 -9.761 1.00 77.25 101 SER A O 1
ATOM 809 N N . LEU A 1 102 ? 5.892 13.069 -7.529 1.00 78.44 102 LEU A N 1
ATOM 810 C CA . LEU A 1 102 ? 5.035 11.901 -7.366 1.00 78.44 102 LEU A CA 1
ATOM 811 C C . LEU A 1 102 ? 3.588 12.350 -7.225 1.00 78.44 102 LEU A C 1
ATOM 813 O O . LEU A 1 102 ? 3.305 13.361 -6.583 1.00 78.44 102 LEU A O 1
ATOM 817 N N . ALA A 1 103 ? 2.681 11.579 -7.809 1.00 71.62 103 ALA A N 1
ATOM 818 C CA . ALA A 1 103 ? 1.256 11.842 -7.706 1.00 71.62 103 ALA A CA 1
ATOM 819 C C . ALA A 1 103 ? 0.672 11.314 -6.383 1.00 71.62 103 ALA A C 1
ATOM 821 O O . ALA A 1 103 ? 1.206 10.388 -5.763 1.00 71.62 103 ALA A O 1
ATOM 822 N N . ASN A 1 104 ? -0.492 11.851 -6.010 1.00 74.25 104 ASN A N 1
ATOM 823 C CA . ASN A 1 104 ? -1.375 11.308 -4.975 1.00 74.25 104 ASN A CA 1
ATOM 824 C C . ASN A 1 104 ? -0.704 11.199 -3.591 1.00 74.25 104 ASN A C 1
ATOM 826 O O . ASN A 1 104 ? -0.001 12.106 -3.156 1.00 74.25 104 ASN A O 1
ATOM 830 N N . HIS A 1 105 ? -0.945 10.101 -2.869 1.00 78.00 105 HIS A N 1
ATOM 831 C CA . HIS A 1 105 ? -0.506 9.907 -1.482 1.00 78.00 105 HIS A CA 1
ATOM 832 C C . HIS A 1 105 ? 0.938 9.391 -1.344 1.00 78.00 105 HIS A C 1
ATOM 834 O O . HIS A 1 105 ? 1.449 9.289 -0.226 1.00 78.00 105 HIS A O 1
ATOM 840 N N . LEU A 1 106 ? 1.617 9.077 -2.455 1.00 83.12 106 LEU A N 1
ATOM 841 C CA . LEU A 1 106 ? 2.988 8.555 -2.446 1.00 83.12 106 LEU A CA 1
ATOM 842 C C . LEU A 1 106 ? 3.991 9.463 -1.712 1.00 83.12 106 LEU A C 1
ATOM 844 O O . LEU A 1 106 ? 4.766 8.922 -0.919 1.00 83.12 106 LEU A O 1
ATOM 848 N N . PRO A 1 107 ? 3.995 10.802 -1.910 1.00 84.94 107 PRO A N 1
ATOM 849 C CA . PRO A 1 107 ? 4.892 11.696 -1.181 1.00 84.94 107 PRO A CA 1
ATOM 850 C C . PRO A 1 107 ? 4.788 11.543 0.337 1.00 84.94 107 PRO A C 1
ATOM 852 O O . PRO A 1 107 ? 5.811 11.529 1.016 1.00 84.94 107 PRO A O 1
ATOM 855 N N . SER A 1 108 ? 3.571 11.378 0.870 1.00 86.38 108 SER A N 1
ATOM 856 C CA . SER A 1 108 ? 3.355 11.242 2.314 1.00 86.38 108 SER A CA 1
ATOM 857 C C . SER A 1 108 ? 4.017 9.972 2.849 1.00 86.38 108 SER A C 1
ATOM 859 O O . SER A 1 108 ? 4.819 10.053 3.778 1.00 86.38 108 SER A O 1
ATOM 861 N N . VAL A 1 109 ? 3.783 8.820 2.213 1.00 90.38 109 VAL A N 1
ATOM 862 C CA . VAL A 1 109 ? 4.391 7.548 2.643 1.00 90.38 109 VAL A CA 1
ATOM 863 C C . VAL A 1 109 ? 5.911 7.587 2.496 1.00 90.38 109 VAL A C 1
ATOM 865 O O . VAL A 1 109 ? 6.634 7.191 3.406 1.00 90.38 109 VAL A O 1
ATOM 868 N N . LEU A 1 110 ? 6.423 8.103 1.383 1.00 90.31 110 LEU A N 1
ATOM 869 C CA . LEU A 1 110 ? 7.861 8.167 1.137 1.00 90.31 110 LEU A CA 1
ATOM 870 C C . LEU A 1 110 ? 8.592 9.140 2.073 1.00 90.31 110 LEU A C 1
ATOM 872 O O . LEU A 1 110 ? 9.715 8.863 2.487 1.00 90.31 110 LEU A O 1
ATOM 876 N N . SER A 1 111 ? 7.951 10.242 2.469 1.00 90.06 111 SER A N 1
ATOM 877 C CA . SER A 1 111 ? 8.501 11.171 3.466 1.00 90.06 111 SER A CA 1
ATOM 878 C C . SER A 1 111 ? 8.627 10.555 4.863 1.00 90.06 111 SER A C 1
ATOM 880 O O . SER A 1 111 ? 9.392 11.047 5.693 1.00 90.06 111 SER A O 1
ATOM 882 N N . SER A 1 112 ? 7.911 9.454 5.118 1.00 93.44 112 SER A N 1
ATOM 883 C CA . SER A 1 112 ? 7.979 8.741 6.391 1.00 93.44 112 SER A CA 1
ATOM 884 C C . SER A 1 112 ? 9.208 7.839 6.531 1.00 93.44 112 SER A C 1
ATOM 886 O O . SER A 1 112 ? 9.498 7.377 7.639 1.00 93.44 112 SER A O 1
ATOM 888 N N . ILE A 1 113 ? 9.915 7.598 5.419 1.00 92.88 113 ILE A N 1
ATOM 889 C CA . ILE A 1 113 ? 11.002 6.630 5.328 1.00 92.88 113 ILE A CA 1
ATOM 890 C C . ILE A 1 113 ? 12.166 7.036 6.217 1.00 92.88 113 ILE A C 1
ATOM 892 O O . ILE A 1 113 ? 12.722 8.127 6.077 1.00 92.88 113 ILE A O 1
ATOM 896 N N . THR A 1 114 ? 12.598 6.118 7.076 1.00 92.44 114 THR A N 1
ATOM 897 C CA . THR A 1 114 ? 13.853 6.249 7.816 1.00 92.44 114 THR A CA 1
ATOM 898 C C . THR A 1 114 ? 14.627 4.930 7.834 1.00 92.44 114 THR A C 1
ATOM 900 O O . THR A 1 114 ? 14.048 3.859 7.644 1.00 92.44 114 THR A O 1
ATOM 903 N N . PRO A 1 115 ? 15.954 4.960 8.025 1.00 90.62 115 PRO A N 1
ATOM 904 C CA . PRO A 1 115 ? 16.730 3.733 8.154 1.00 90.62 115 PRO A CA 1
ATOM 905 C C . PRO A 1 115 ? 16.404 2.999 9.467 1.00 90.62 115 PRO A C 1
ATOM 907 O O . PRO A 1 115 ? 16.089 3.626 10.489 1.00 90.62 115 PRO A O 1
ATOM 910 N N . TYR A 1 116 ? 16.573 1.677 9.487 1.00 85.94 116 TYR A N 1
ATOM 911 C CA . TYR A 1 116 ? 16.813 0.932 10.724 1.00 85.94 116 TYR A CA 1
ATOM 912 C C . TYR A 1 116 ? 18.299 0.563 10.812 1.00 85.94 116 TYR A C 1
ATOM 914 O O . TYR A 1 116 ? 18.869 -0.011 9.890 1.00 85.94 116 TYR A O 1
ATOM 922 N N . ARG A 1 117 ? 18.957 0.957 11.910 1.00 74.31 117 ARG A N 1
ATOM 923 C CA . ARG A 1 117 ? 20.408 0.753 12.118 1.00 74.31 117 ARG A CA 1
ATOM 924 C C . ARG A 1 117 ? 20.725 -0.425 13.030 1.00 74.31 117 ARG A C 1
ATOM 926 O O . ARG A 1 117 ? 21.843 -0.925 13.037 1.00 74.31 117 ARG A O 1
ATOM 933 N N . THR A 1 118 ? 19.743 -0.848 13.811 1.00 75.31 118 THR A N 1
ATOM 934 C CA . THR A 1 118 ? 19.837 -1.958 14.753 1.00 75.31 118 THR A CA 1
ATOM 935 C C . THR A 1 118 ? 18.750 -2.963 14.439 1.00 75.31 118 THR A C 1
ATOM 937 O O . THR A 1 118 ? 17.755 -2.631 13.788 1.00 75.31 118 THR A O 1
ATOM 940 N N . CYS A 1 119 ? 18.926 -4.187 14.926 1.00 77.44 119 CYS A N 1
ATOM 941 C CA . CYS A 1 119 ? 17.868 -5.170 14.826 1.00 77.44 119 CYS A CA 1
ATOM 942 C C . CYS A 1 119 ? 16.614 -4.670 15.545 1.00 77.44 119 CYS A C 1
ATOM 944 O O . CYS A 1 119 ? 16.701 -4.015 16.587 1.00 77.44 119 CYS A O 1
ATOM 946 N N . MET A 1 120 ? 15.457 -4.966 14.967 1.00 78.19 120 MET A N 1
ATOM 947 C CA . MET A 1 120 ? 14.167 -4.574 15.520 1.00 78.19 120 MET A CA 1
ATOM 948 C C . MET A 1 120 ? 13.377 -5.803 15.942 1.00 78.19 120 MET A C 1
ATOM 950 O O . MET A 1 120 ? 13.424 -6.836 15.269 1.00 78.19 120 MET A O 1
ATOM 954 N N . ASP A 1 121 ? 12.614 -5.658 17.024 1.00 81.19 121 ASP A N 1
ATOM 955 C CA . ASP A 1 121 ? 11.638 -6.659 17.436 1.00 81.19 121 ASP A CA 1
ATOM 956 C C . ASP A 1 121 ? 10.407 -6.581 16.536 1.00 81.19 121 ASP A C 1
ATOM 958 O O . ASP A 1 121 ? 9.644 -5.607 16.540 1.00 81.19 121 ASP A O 1
ATOM 962 N N . VAL A 1 122 ? 10.231 -7.633 15.747 1.00 81.50 122 VAL A N 1
ATOM 963 C CA . VAL A 1 122 ? 9.117 -7.826 14.830 1.00 81.50 122 VAL A CA 1
ATOM 964 C C . VAL A 1 122 ? 8.033 -8.627 15.537 1.00 81.50 122 VAL A C 1
ATOM 966 O O . VAL A 1 122 ? 8.284 -9.706 16.079 1.00 81.50 122 VAL A O 1
ATOM 969 N N . HIS A 1 123 ? 6.817 -8.086 15.506 1.00 85.38 123 HIS A N 1
ATOM 970 C CA . HIS A 1 123 ? 5.650 -8.684 16.150 1.00 85.38 123 HIS A CA 1
ATOM 971 C C . HIS A 1 123 ? 4.814 -9.497 15.156 1.00 85.38 123 HIS A C 1
ATOM 973 O O . HIS A 1 123 ? 4.226 -10.508 15.533 1.00 85.38 123 HIS A O 1
ATOM 979 N N . LEU A 1 124 ? 4.810 -9.091 13.882 1.00 85.94 124 LEU A N 1
ATOM 980 C CA . LEU A 1 124 ? 4.154 -9.797 12.786 1.00 85.94 124 LEU A CA 1
ATOM 981 C C . LEU A 1 124 ? 5.092 -9.875 11.581 1.00 85.94 124 LEU A C 1
ATOM 983 O O . LEU A 1 124 ? 5.658 -8.865 11.174 1.00 85.94 124 LEU A O 1
ATOM 987 N N . ARG A 1 125 ? 5.232 -11.069 11.002 1.00 87.88 125 ARG A N 1
ATOM 988 C CA . ARG A 1 125 ? 6.032 -11.302 9.797 1.00 87.88 125 ARG A CA 1
ATOM 989 C C . ARG A 1 125 ? 5.142 -11.765 8.649 1.00 87.88 125 ARG A C 1
ATOM 991 O O . ARG A 1 125 ? 4.464 -12.781 8.781 1.00 87.88 125 ARG A O 1
ATOM 998 N N . ILE A 1 126 ? 5.187 -11.046 7.536 1.00 87.88 126 ILE A N 1
ATOM 999 C CA . ILE A 1 126 ? 4.458 -11.312 6.300 1.00 87.88 126 ILE A CA 1
ATOM 1000 C C . ILE A 1 126 ? 5.496 -11.627 5.222 1.00 87.88 126 ILE A C 1
ATOM 1002 O O . ILE A 1 126 ? 6.248 -10.768 4.777 1.00 87.88 126 ILE A O 1
ATOM 1006 N N . ASN A 1 127 ? 5.566 -12.891 4.809 1.00 87.31 127 ASN A N 1
ATOM 1007 C CA . ASN A 1 127 ? 6.553 -13.326 3.812 1.00 87.31 127 ASN A CA 1
ATOM 1008 C C . ASN A 1 127 ? 5.998 -13.254 2.380 1.00 87.31 127 ASN A C 1
ATOM 1010 O O . ASN A 1 127 ? 6.747 -13.358 1.407 1.00 87.31 127 ASN A O 1
ATOM 1014 N N . GLU A 1 128 ? 4.683 -13.120 2.246 1.00 90.25 128 GLU A N 1
ATOM 1015 C CA . GLU A 1 128 ? 3.969 -13.077 0.982 1.00 90.25 128 GLU A CA 1
ATOM 1016 C C . GLU A 1 128 ? 4.093 -11.708 0.304 1.00 90.25 128 GLU A C 1
ATOM 1018 O O . GLU A 1 128 ? 4.272 -10.669 0.943 1.00 90.25 128 GLU A O 1
ATOM 1023 N N . THR A 1 129 ? 3.947 -11.691 -1.025 1.00 93.25 129 THR A N 1
ATOM 1024 C CA . THR A 1 129 ? 3.875 -10.421 -1.756 1.00 93.25 129 THR A CA 1
ATOM 1025 C C . THR A 1 129 ? 2.631 -9.670 -1.302 1.00 93.25 129 THR A C 1
ATOM 1027 O O . THR A 1 129 ? 1.518 -10.180 -1.428 1.00 93.25 129 THR A O 1
ATOM 1030 N N . THR A 1 130 ? 2.827 -8.460 -0.790 1.00 95.75 130 THR A N 1
ATOM 1031 C CA . THR A 1 130 ? 1.743 -7.611 -0.302 1.00 95.75 130 THR A CA 1
ATOM 1032 C C . THR A 1 130 ? 1.663 -6.355 -1.152 1.00 95.75 130 THR A C 1
ATOM 1034 O O . THR A 1 130 ? 2.665 -5.666 -1.335 1.00 95.75 130 THR A O 1
ATOM 1037 N N . ILE A 1 131 ? 0.475 -6.060 -1.675 1.00 97.00 131 ILE A N 1
ATOM 1038 C CA . ILE A 1 131 ? 0.190 -4.814 -2.381 1.00 97.00 131 ILE A CA 1
ATOM 1039 C C . ILE A 1 131 ? -0.575 -3.905 -1.425 1.00 97.00 131 ILE A C 1
ATOM 1041 O O . ILE A 1 131 ? -1.687 -4.219 -0.997 1.00 97.00 131 ILE A O 1
ATOM 1045 N N . ALA A 1 132 ? 0.052 -2.786 -1.071 1.00 95.56 132 ALA A N 1
ATOM 1046 C CA . ALA A 1 132 ? -0.583 -1.737 -0.293 1.00 95.56 132 ALA A CA 1
ATOM 1047 C C . ALA A 1 132 ? -1.472 -0.881 -1.204 1.00 95.56 132 ALA A C 1
ATOM 1049 O O . ALA A 1 132 ? -1.019 -0.412 -2.248 1.00 95.56 132 ALA A O 1
ATOM 1050 N N . VAL A 1 133 ? -2.725 -0.680 -0.806 1.00 94.56 133 VAL A N 1
ATOM 1051 C CA . VAL A 1 133 ? -3.734 0.059 -1.571 1.00 94.56 133 VAL A CA 1
ATOM 1052 C C . VAL A 1 133 ? -4.278 1.180 -0.701 1.00 94.56 133 VAL A C 1
ATOM 1054 O O . VAL A 1 133 ? -4.706 0.941 0.427 1.00 94.56 133 VAL A O 1
ATOM 1057 N N . ASN A 1 134 ? -4.248 2.400 -1.224 1.00 91.69 134 ASN A N 1
ATOM 1058 C CA . ASN A 1 134 ? -4.954 3.538 -0.652 1.00 91.69 134 ASN A CA 1
ATOM 1059 C C . ASN A 1 134 ? -6.144 3.824 -1.565 1.00 91.69 134 ASN A C 1
ATOM 1061 O O . ASN A 1 134 ? -5.932 4.263 -2.696 1.00 91.69 134 ASN A O 1
ATOM 1065 N N . ARG A 1 135 ? -7.355 3.497 -1.116 1.00 90.00 135 ARG A N 1
ATOM 1066 C CA . ARG A 1 135 ? -8.567 3.736 -1.901 1.00 90.00 135 ARG A CA 1
ATOM 1067 C C . ARG A 1 135 ? -8.894 5.219 -1.839 1.00 90.00 135 ARG A C 1
ATOM 1069 O O . ARG A 1 135 ? -8.819 5.818 -0.769 1.00 90.00 135 ARG A O 1
ATOM 1076 N N . GLN A 1 136 ? -9.206 5.798 -2.989 1.00 76.88 136 GLN A N 1
ATOM 1077 C CA . GLN A 1 136 ? -9.572 7.206 -3.100 1.00 76.88 136 GLN A CA 1
ATOM 1078 C C . GLN A 1 136 ? -11.081 7.341 -3.276 1.00 76.88 136 GLN A C 1
ATOM 1080 O O . GLN A 1 136 ? -11.701 6.510 -3.944 1.00 76.88 136 GLN A O 1
ATOM 1085 N N . ASP A 1 137 ? -11.617 8.428 -2.724 1.00 73.62 137 ASP A N 1
ATOM 1086 C CA . ASP A 1 137 ? -13.023 8.819 -2.793 1.00 73.62 137 ASP A CA 1
ATOM 1087 C C . ASP A 1 137 ? -13.993 7.793 -2.172 1.00 73.62 137 ASP A C 1
ATOM 1089 O O . ASP A 1 137 ? -13.622 6.748 -1.634 1.00 73.62 137 ASP A O 1
ATOM 1093 N N . TYR A 1 138 ? -15.294 8.091 -2.254 1.00 6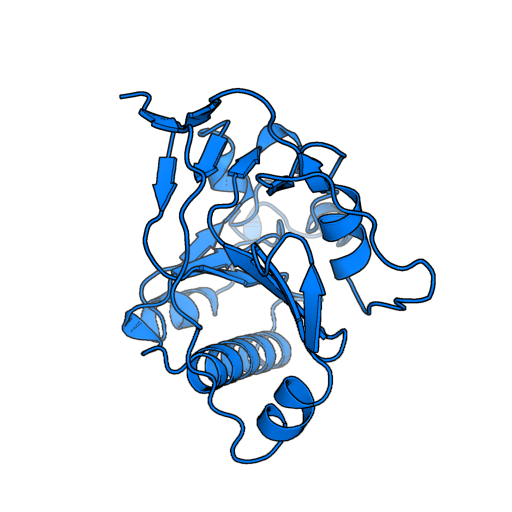7.19 138 TYR A N 1
ATOM 1094 C CA . TYR A 1 138 ? -16.336 7.164 -1.826 1.00 67.19 138 TYR A CA 1
ATOM 1095 C C . TYR A 1 138 ? -16.164 5.813 -2.524 1.00 67.19 138 TYR A C 1
ATOM 1097 O O . TYR A 1 138 ? -16.207 5.737 -3.754 1.00 67.19 138 TYR A O 1
ATOM 1105 N N . VAL A 1 139 ? -16.059 4.748 -1.720 1.00 69.44 139 VAL A N 1
ATOM 1106 C CA . VAL A 1 139 ? -15.876 3.345 -2.135 1.00 69.44 139 VAL A CA 1
ATOM 1107 C C . VAL A 1 139 ? -17.123 2.807 -2.857 1.00 69.44 139 VAL A C 1
ATOM 1109 O O . VAL A 1 139 ? -17.830 1.910 -2.396 1.00 69.44 139 VAL A O 1
ATOM 1112 N N . ASN A 1 140 ? -17.432 3.398 -4.006 1.00 81.12 140 ASN A N 1
ATOM 1113 C CA . ASN A 1 140 ? -18.482 2.985 -4.915 1.00 81.12 140 ASN A CA 1
ATOM 1114 C C . ASN A 1 140 ? -17.943 1.918 -5.882 1.00 81.12 140 ASN A C 1
ATOM 1116 O O . ASN A 1 140 ? -16.761 1.555 -5.875 1.00 81.12 140 ASN A O 1
ATOM 1120 N N . ILE A 1 141 ? -18.830 1.396 -6.729 1.00 87.56 141 ILE A N 1
ATOM 1121 C CA . ILE A 1 141 ? -18.480 0.335 -7.676 1.00 87.56 141 ILE A CA 1
ATOM 1122 C C . ILE A 1 141 ? -17.418 0.765 -8.690 1.00 87.56 141 ILE A C 1
ATOM 1124 O O . ILE A 1 141 ? -16.542 -0.029 -9.017 1.00 87.56 141 ILE A O 1
ATOM 1128 N N . TYR A 1 142 ? -17.453 2.014 -9.153 1.00 89.38 142 TYR A N 1
ATOM 1129 C CA . TYR A 1 142 ? -16.511 2.521 -10.144 1.00 89.38 142 TYR A CA 1
ATOM 1130 C C . TYR A 1 142 ? -15.081 2.569 -9.589 1.00 89.38 142 TYR A C 1
ATOM 1132 O O . TYR A 1 142 ? -14.171 1.986 -10.188 1.00 89.38 142 TYR A O 1
ATOM 1140 N N . HIS A 1 143 ? -14.887 3.189 -8.419 1.00 88.62 143 HIS A N 1
ATOM 1141 C CA . HIS A 1 143 ? -13.568 3.258 -7.780 1.00 88.62 143 HIS A CA 1
ATOM 1142 C C . HIS A 1 143 ? -13.076 1.863 -7.394 1.00 88.62 143 HIS A C 1
ATOM 1144 O O . HIS A 1 143 ? -11.956 1.492 -7.734 1.00 88.62 143 HIS A O 1
ATOM 1150 N N . THR A 1 144 ? -13.953 1.025 -6.828 1.00 91.19 144 THR A N 1
ATOM 1151 C CA . THR A 1 144 ? -13.575 -0.344 -6.450 1.00 91.19 144 THR A CA 1
ATOM 1152 C C . THR A 1 144 ? -13.104 -1.167 -7.650 1.00 91.19 144 THR A C 1
ATOM 1154 O O . THR A 1 144 ? -12.086 -1.849 -7.566 1.00 91.19 144 THR A O 1
ATOM 1157 N N . MET A 1 145 ? -13.805 -1.108 -8.786 1.00 92.56 145 MET A N 1
ATOM 1158 C CA . MET A 1 145 ? -13.389 -1.839 -9.989 1.00 92.56 145 MET A CA 1
ATOM 1159 C C . MET A 1 145 ? -12.062 -1.316 -10.550 1.00 92.56 145 MET A C 1
ATOM 1161 O O . MET A 1 145 ? -11.238 -2.110 -11.005 1.00 92.56 145 MET A O 1
ATOM 1165 N N . THR A 1 146 ? -11.832 -0.003 -10.477 1.00 92.94 146 THR A N 1
ATOM 1166 C CA . THR A 1 146 ? -10.576 0.627 -10.909 1.00 92.94 146 THR A CA 1
ATOM 1167 C C . THR A 1 146 ? -9.400 0.202 -10.027 1.00 92.94 146 THR A C 1
ATOM 1169 O O . THR A 1 146 ? -8.339 -0.159 -10.545 1.00 92.94 146 THR A O 1
ATOM 1172 N N . ASP A 1 147 ? -9.595 0.154 -8.709 1.00 94.00 147 ASP A N 1
ATOM 1173 C CA . ASP A 1 147 ? -8.585 -0.307 -7.755 1.00 94.00 147 ASP A CA 1
ATOM 1174 C C . ASP A 1 147 ? -8.258 -1.790 -7.963 1.00 94.00 147 ASP A C 1
ATOM 1176 O O . ASP A 1 147 ? -7.089 -2.166 -8.084 1.00 94.00 147 ASP A O 1
ATOM 1180 N N . LEU A 1 148 ? -9.285 -2.640 -8.089 1.00 95.75 148 LEU A N 1
ATOM 1181 C CA . LEU A 1 148 ? -9.118 -4.071 -8.363 1.00 95.75 148 LEU A CA 1
ATOM 1182 C C . LEU A 1 148 ? -8.346 -4.308 -9.667 1.00 95.75 148 LEU A C 1
ATOM 1184 O O . LEU A 1 148 ? -7.429 -5.134 -9.705 1.00 95.75 148 LEU A O 1
ATOM 1188 N N . TYR A 1 149 ? -8.684 -3.570 -10.728 1.00 95.94 149 TYR A N 1
ATOM 1189 C CA . TYR A 1 149 ? -7.986 -3.658 -12.007 1.00 95.94 149 TYR A CA 1
ATOM 1190 C C . TYR A 1 149 ? -6.528 -3.200 -11.894 1.00 95.94 149 TYR A C 1
ATOM 1192 O O . TYR A 1 149 ? -5.629 -3.883 -12.386 1.00 95.94 149 TYR A O 1
ATOM 1200 N N . THR A 1 150 ? -6.267 -2.101 -11.183 1.00 95.12 150 THR A N 1
ATOM 1201 C CA . THR A 1 150 ? -4.906 -1.595 -10.942 1.00 95.12 150 THR A CA 1
ATOM 1202 C C . THR A 1 150 ? -4.050 -2.630 -10.214 1.00 95.12 150 THR A C 1
ATOM 1204 O O . THR A 1 150 ? -2.926 -2.917 -10.629 1.00 95.12 150 THR A O 1
ATOM 1207 N N . VAL A 1 151 ? -4.591 -3.270 -9.177 1.00 96.94 151 VAL A N 1
ATOM 1208 C CA . VAL A 1 151 ? -3.885 -4.327 -8.444 1.00 96.94 151 VAL A CA 1
ATOM 1209 C C . VAL A 1 151 ? -3.668 -5.571 -9.306 1.00 96.94 151 VAL A C 1
ATOM 1211 O O . VAL A 1 151 ? -2.593 -6.174 -9.256 1.00 96.94 151 VAL A O 1
ATOM 1214 N N . TYR A 1 152 ? -4.630 -5.939 -10.154 1.00 96.81 152 TYR A N 1
ATOM 1215 C CA . TYR A 1 152 ? -4.435 -7.008 -11.132 1.00 96.81 152 TYR A CA 1
ATOM 1216 C C . TYR A 1 152 ? -3.305 -6.686 -12.127 1.00 96.81 152 TYR A C 1
ATOM 1218 O O . TYR A 1 152 ? -2.471 -7.551 -12.406 1.00 96.81 152 TYR A O 1
ATOM 1226 N N . LEU A 1 153 ? -3.208 -5.444 -12.614 1.00 96.81 153 LEU A N 1
ATOM 1227 C CA . LEU A 1 153 ? -2.093 -5.014 -13.464 1.00 96.81 153 LEU A CA 1
ATOM 1228 C C . LEU A 1 153 ? -0.747 -5.087 -12.735 1.00 96.81 153 LEU A C 1
ATOM 1230 O O . LEU A 1 153 ? 0.236 -5.515 -13.337 1.00 96.81 153 LEU A O 1
ATOM 1234 N N . LEU A 1 154 ? -0.691 -4.741 -11.445 1.00 96.75 154 LEU A N 1
ATOM 1235 C CA . LEU A 1 154 ? 0.520 -4.921 -10.637 1.00 96.75 154 LEU A CA 1
ATOM 1236 C C . LEU A 1 154 ? 0.888 -6.405 -10.496 1.00 96.75 154 LEU A C 1
ATOM 1238 O O . LEU A 1 154 ? 2.052 -6.762 -10.671 1.00 96.75 154 LEU A O 1
ATOM 1242 N N . CYS A 1 155 ? -0.087 -7.291 -10.271 1.00 96.81 155 CYS A N 1
ATOM 1243 C CA . CYS A 1 155 ? 0.153 -8.739 -10.258 1.00 96.81 155 CYS A CA 1
ATOM 1244 C C . CYS A 1 155 ? 0.748 -9.210 -11.592 1.00 96.81 155 CYS A C 1
ATOM 1246 O O . CYS A 1 155 ? 1.750 -9.925 -11.614 1.00 96.81 155 CYS A O 1
ATOM 1248 N N . ARG A 1 156 ? 0.190 -8.745 -12.716 1.00 96.19 156 ARG A N 1
ATOM 1249 C CA . ARG A 1 156 ? 0.709 -9.027 -14.062 1.00 96.19 156 ARG A CA 1
ATOM 1250 C C . ARG A 1 156 ? 2.128 -8.500 -14.260 1.00 96.19 156 ARG A C 1
ATOM 1252 O O . ARG A 1 156 ? 2.961 -9.239 -14.781 1.00 96.19 156 ARG A O 1
ATOM 1259 N N . PHE A 1 157 ? 2.399 -7.267 -13.836 1.00 96.00 157 PHE A N 1
ATOM 1260 C CA . PHE A 1 157 ? 3.706 -6.618 -13.941 1.00 96.00 157 PHE A CA 1
ATOM 1261 C C . PHE A 1 157 ? 4.787 -7.372 -13.158 1.00 96.00 157 PHE A C 1
ATOM 1263 O O . PHE A 1 157 ? 5.871 -7.607 -13.684 1.00 96.00 157 PHE A O 1
ATOM 1270 N N . PHE A 1 158 ? 4.474 -7.840 -11.948 1.00 94.38 158 PHE A N 1
ATOM 1271 C CA . PHE A 1 158 ? 5.392 -8.620 -11.108 1.00 94.38 158 PHE A CA 1
ATOM 1272 C C . PHE A 1 158 ? 5.328 -10.136 -11.332 1.00 94.38 158 PHE A C 1
ATOM 1274 O O . PHE A 1 158 ? 5.941 -10.885 -10.571 1.00 94.38 158 PHE A O 1
ATOM 1281 N N . GLN A 1 159 ? 4.584 -10.594 -12.346 1.00 95.31 159 GLN A N 1
ATOM 1282 C CA . GLN A 1 159 ? 4.378 -12.015 -12.652 1.00 95.31 159 GLN A CA 1
ATOM 1283 C C . GLN A 1 159 ? 3.950 -12.834 -11.424 1.00 95.31 159 GLN A C 1
ATOM 1285 O O . GLN A 1 159 ? 4.452 -13.927 -11.159 1.00 95.31 159 GLN A O 1
ATOM 1290 N N . ARG A 1 160 ? 3.024 -12.278 -10.643 1.00 95.31 160 ARG A N 1
ATOM 1291 C CA . ARG A 1 160 ? 2.423 -12.937 -9.486 1.00 95.31 160 ARG A CA 1
ATOM 1292 C C . ARG A 1 160 ? 1.025 -13.414 -9.824 1.00 95.31 160 ARG A C 1
ATOM 1294 O O . ARG A 1 160 ? 0.246 -12.690 -10.439 1.00 95.31 160 ARG A O 1
ATOM 1301 N N . ASP A 1 161 ? 0.708 -14.620 -9.367 1.00 96.44 161 ASP A N 1
ATOM 1302 C CA . ASP A 1 161 ? -0.675 -15.073 -9.292 1.00 96.44 161 ASP A CA 1
ATOM 1303 C C . ASP A 1 161 ? -1.415 -14.185 -8.274 1.00 96.44 161 ASP A C 1
ATOM 1305 O O . ASP A 1 161 ? -0.976 -14.129 -7.117 1.00 96.44 161 ASP A O 1
ATOM 1309 N N . PRO A 1 162 ? -2.518 -13.504 -8.651 1.00 97.38 162 PRO A N 1
ATOM 1310 C CA . PRO A 1 162 ? -3.346 -12.748 -7.714 1.00 97.38 162 PRO A CA 1
ATOM 1311 C C . PRO A 1 162 ? -3.687 -13.527 -6.436 1.00 97.38 162 PRO A C 1
ATOM 1313 O O . PRO A 1 162 ? -3.676 -12.960 -5.345 1.00 97.38 162 PRO A O 1
ATOM 1316 N N . LYS A 1 163 ? -3.890 -14.847 -6.531 1.00 97.00 163 LYS A N 1
ATOM 1317 C CA . LYS A 1 163 ? -4.209 -15.719 -5.389 1.00 97.00 163 LYS A CA 1
ATOM 1318 C C . LYS A 1 163 ? -3.067 -15.961 -4.412 1.00 97.00 163 LYS A C 1
ATOM 1320 O O . LYS A 1 163 ? -3.313 -16.482 -3.326 1.00 97.00 163 LYS A O 1
ATOM 1325 N N . SER A 1 164 ? -1.853 -15.543 -4.758 1.00 96.00 164 SER A N 1
ATOM 1326 C CA . SER A 1 164 ? -0.688 -15.543 -3.865 1.00 96.00 164 SER A CA 1
ATOM 1327 C C . SER A 1 164 ? -0.406 -14.176 -3.228 1.00 96.00 164 SER A C 1
ATOM 1329 O O . SER A 1 164 ? 0.484 -14.063 -2.386 1.00 96.00 164 SER A O 1
ATOM 1331 N N . VAL A 1 165 ? -1.136 -13.131 -3.633 1.00 96.75 165 VAL A N 1
ATOM 1332 C CA . VAL A 1 165 ? -0.901 -11.749 -3.205 1.00 96.75 165 VAL A CA 1
ATOM 1333 C C . VAL A 1 165 ? -1.844 -11.364 -2.071 1.00 96.75 165 VAL A C 1
ATOM 1335 O O . VAL A 1 165 ? -3.049 -11.606 -2.137 1.00 96.75 165 VAL A O 1
ATOM 1338 N N . ARG A 1 166 ? -1.297 -10.729 -1.032 1.00 96.62 166 ARG A N 1
ATOM 1339 C CA . ARG A 1 166 ? -2.066 -10.096 0.045 1.00 96.62 166 ARG A CA 1
ATOM 1340 C C . ARG A 1 166 ? -2.323 -8.631 -0.269 1.00 96.62 166 ARG A C 1
ATOM 1342 O O . ARG A 1 166 ? -1.482 -7.956 -0.856 1.00 96.62 166 ARG A O 1
ATOM 1349 N N . ILE A 1 167 ? -3.463 -8.132 0.177 1.00 97.50 167 ILE A N 1
ATOM 1350 C CA . ILE A 1 167 ? -3.830 -6.724 0.058 1.00 97.50 167 ILE A CA 1
ATOM 1351 C C . ILE A 1 167 ? -3.736 -6.076 1.430 1.00 97.50 167 ILE A C 1
ATOM 1353 O O . ILE A 1 167 ? -4.268 -6.598 2.410 1.00 97.50 167 ILE A O 1
ATOM 1357 N N . LEU A 1 168 ? -3.068 -4.934 1.503 1.00 96.00 168 LEU A N 1
ATOM 1358 C CA . LEU A 1 168 ? -3.029 -4.106 2.699 1.00 96.00 168 LEU A CA 1
ATOM 1359 C C . LEU A 1 168 ? -3.718 -2.782 2.385 1.00 96.00 168 LEU A C 1
ATOM 1361 O O . LEU A 1 168 ? -3.151 -1.945 1.690 1.00 96.00 168 LEU A O 1
ATOM 1365 N N . PHE A 1 169 ? -4.921 -2.568 2.909 1.00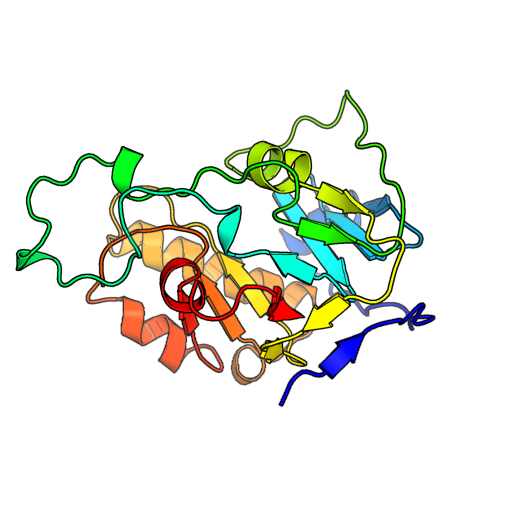 95.62 169 PHE A N 1
ATOM 1366 C CA . PHE A 1 169 ? -5.520 -1.240 2.864 1.00 95.62 169 PHE A CA 1
ATOM 1367 C C . PHE A 1 169 ? -4.760 -0.318 3.811 1.00 95.62 169 PHE A C 1
ATOM 1369 O O . PHE A 1 169 ? -4.678 -0.582 5.012 1.00 95.62 169 PHE A O 1
ATOM 1376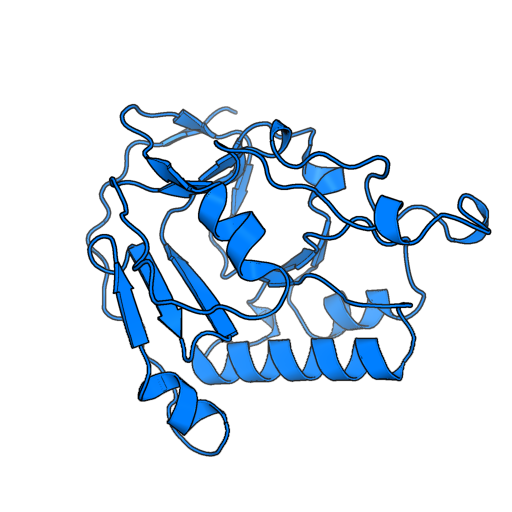 N N . VAL A 1 170 ? -4.193 0.750 3.258 1.00 94.50 170 VAL A N 1
ATOM 1377 C CA . VAL A 1 170 ? -3.470 1.796 3.999 1.00 94.50 170 VAL A CA 1
ATOM 1378 C C . VAL A 1 170 ? -4.306 3.068 4.144 1.00 94.50 170 VAL A C 1
ATOM 1380 O O . VAL A 1 170 ? -3.776 4.142 4.404 1.00 94.50 170 VAL A O 1
ATOM 1383 N N . ASP A 1 171 ? -5.617 2.930 3.989 1.00 93.38 171 ASP A N 1
ATOM 1384 C CA . ASP A 1 171 ? -6.627 3.931 4.303 1.00 93.38 171 ASP A CA 1
ATOM 1385 C C . ASP A 1 171 ? -7.435 3.507 5.542 1.00 93.38 171 ASP A C 1
ATOM 1387 O O . ASP A 1 171 ? -7.325 2.375 6.031 1.00 93.38 171 ASP A O 1
ATOM 1391 N N . ALA A 1 172 ? -8.248 4.428 6.048 1.00 94.00 172 ALA A N 1
ATOM 1392 C CA . ALA A 1 172 ? -9.157 4.233 7.168 1.00 94.00 172 ALA A CA 1
ATOM 1393 C C . ALA A 1 172 ? -10.632 4.256 6.724 1.00 94.00 172 ALA A C 1
ATOM 1395 O O . ALA A 1 172 ? -11.506 4.607 7.518 1.00 94.00 172 ALA A O 1
ATOM 1396 N N . HIS A 1 173 ? -10.929 3.876 5.474 1.00 93.00 173 HIS A N 1
ATOM 1397 C CA . HIS A 1 173 ? -12.310 3.840 4.990 1.00 93.00 173 HIS A CA 1
ATOM 1398 C C . HIS A 1 173 ? -13.134 2.788 5.748 1.00 93.00 173 HIS A C 1
ATOM 1400 O O . HIS A 1 173 ? -12.598 1.728 6.114 1.00 93.00 173 HIS A O 1
ATOM 1406 N N . PRO A 1 174 ? -14.451 2.997 5.915 1.00 92.31 174 PRO A N 1
ATOM 1407 C CA . PRO A 1 174 ? -15.357 1.998 6.475 1.00 92.31 174 PRO A CA 1
ATOM 1408 C C . PRO A 1 174 ? -15.355 0.677 5.686 1.00 92.31 174 PRO A C 1
ATOM 1410 O O . PRO A 1 174 ? -14.743 0.531 4.618 1.00 92.31 174 PRO A O 1
ATOM 1413 N N . LYS A 1 175 ? -16.031 -0.341 6.218 1.00 91.44 175 LYS A N 1
ATOM 1414 C CA . LYS A 1 175 ? -16.258 -1.589 5.486 1.00 91.44 175 LYS A CA 1
ATOM 1415 C C . LYS A 1 175 ? -17.277 -1.353 4.371 1.00 91.44 175 LYS A C 1
ATOM 1417 O O . LYS A 1 175 ? -18.421 -0.998 4.639 1.00 91.44 175 LYS A O 1
ATOM 1422 N N . GLY A 1 176 ? -16.865 -1.591 3.127 1.00 86.81 176 GLY A N 1
ATOM 1423 C CA . GLY A 1 176 ? -17.750 -1.543 1.966 1.00 86.81 176 GLY A CA 1
ATOM 1424 C C . GLY A 1 176 ? -18.336 -2.916 1.637 1.00 86.81 176 GLY A C 1
ATOM 1425 O O . GLY A 1 176 ? -17.699 -3.947 1.856 1.00 86.81 176 GLY A O 1
ATOM 1426 N N . ASN A 1 177 ? -19.522 -2.951 1.022 1.00 87.62 177 ASN A N 1
ATOM 1427 C CA . ASN A 1 177 ? -20.123 -4.202 0.526 1.00 87.62 177 ASN A CA 1
ATOM 1428 C C . ASN A 1 177 ? -19.263 -4.889 -0.549 1.00 87.62 177 ASN A C 1
ATOM 1430 O O . ASN A 1 177 ? -19.362 -6.096 -0.757 1.00 87.62 177 ASN A O 1
ATOM 1434 N N . LEU A 1 178 ? -18.404 -4.121 -1.220 1.00 90.62 178 LEU A N 1
ATOM 1435 C CA . LEU A 1 178 ? -17.522 -4.595 -2.280 1.00 90.62 178 LEU A CA 1
ATOM 1436 C C . LEU A 1 178 ? -16.177 -5.127 -1.750 1.00 90.62 178 LEU A C 1
ATOM 1438 O O . LEU A 1 178 ? -15.413 -5.710 -2.517 1.00 90.62 178 LEU A O 1
ATOM 1442 N N . ASP A 1 179 ? -15.904 -5.016 -0.442 1.00 91.06 179 ASP A N 1
ATOM 1443 C CA . ASP A 1 179 ? -14.671 -5.535 0.170 1.00 91.06 179 ASP A CA 1
ATOM 1444 C C . ASP A 1 179 ? -14.500 -7.049 -0.071 1.00 91.06 179 ASP A C 1
ATOM 1446 O O . ASP A 1 179 ? -13.385 -7.556 -0.188 1.00 91.06 179 ASP A O 1
ATOM 1450 N N . ILE A 1 180 ? -15.613 -7.779 -0.215 1.00 91.81 180 ILE A N 1
ATOM 1451 C CA . ILE A 1 180 ? -15.624 -9.221 -0.487 1.00 91.81 180 ILE A CA 1
ATOM 1452 C C . ILE A 1 180 ? -14.879 -9.593 -1.777 1.00 91.81 180 ILE A C 1
ATOM 1454 O O . ILE A 1 180 ? -14.303 -10.676 -1.863 1.00 91.81 180 ILE A O 1
ATOM 1458 N N . PHE A 1 181 ? -14.840 -8.709 -2.779 1.00 94.38 181 PHE A N 1
ATOM 1459 C CA . PHE A 1 181 ? -14.142 -8.996 -4.031 1.00 94.38 181 PHE A CA 1
ATOM 1460 C C . PHE A 1 181 ? -12.634 -9.120 -3.832 1.00 94.38 181 PHE A C 1
ATOM 1462 O O . PHE A 1 181 ? -12.000 -9.940 -4.494 1.00 94.38 181 PHE A O 1
ATOM 1469 N N . TRP A 1 182 ? -12.067 -8.398 -2.867 1.00 95.81 182 TRP A N 1
ATOM 1470 C CA . TRP A 1 182 ? -10.639 -8.456 -2.578 1.00 95.81 182 TRP A CA 1
ATOM 1471 C C . TRP A 1 182 ? -10.213 -9.839 -2.082 1.00 95.81 182 TRP A C 1
ATOM 1473 O O . TRP A 1 182 ? -9.223 -10.379 -2.564 1.00 95.81 182 TRP A O 1
ATOM 1483 N N . SER A 1 183 ? -10.989 -10.479 -1.201 1.00 93.56 183 SER A N 1
ATOM 1484 C CA . SER A 1 183 ? -10.708 -11.858 -0.766 1.00 93.56 183 SER A CA 1
ATOM 1485 C C . SER A 1 183 ? -11.111 -12.914 -1.804 1.00 93.56 183 SER A C 1
ATOM 1487 O O . SER A 1 183 ? -10.590 -14.029 -1.801 1.00 93.56 183 SER A O 1
ATOM 1489 N N . LYS A 1 184 ? -12.022 -12.585 -2.729 1.00 95.88 184 LYS A N 1
ATOM 1490 C CA . LYS A 1 184 ? -12.390 -13.469 -3.846 1.00 95.88 184 LYS A CA 1
ATOM 1491 C C . LYS A 1 184 ? -11.416 -13.419 -5.014 1.00 95.88 184 LYS A C 1
ATOM 1493 O O . LYS A 1 184 ? -11.351 -14.410 -5.734 1.00 95.88 184 LYS A O 1
ATOM 1498 N N . LEU A 1 185 ? -10.656 -12.345 -5.201 1.00 97.12 185 LEU A N 1
ATOM 1499 C CA . LEU A 1 185 ? -9.682 -12.207 -6.290 1.00 97.12 185 LEU A CA 1
ATOM 1500 C C . LEU A 1 185 ? -8.248 -12.455 -5.820 1.00 97.12 185 LEU A C 1
ATOM 1502 O O . LEU A 1 185 ? -7.491 -13.121 -6.523 1.00 97.12 185 LEU A O 1
ATOM 1506 N N . PHE A 1 186 ? -7.909 -12.013 -4.611 1.00 97.50 186 PHE A N 1
ATOM 1507 C CA . PHE A 1 186 ? -6.567 -12.130 -4.042 1.00 97.50 186 PHE A CA 1
ATOM 1508 C C . PHE A 1 186 ? -6.510 -13.169 -2.917 1.00 97.50 186 PHE A C 1
ATOM 1510 O O . PHE A 1 186 ? -7.514 -13.824 -2.626 1.00 97.50 186 PHE A O 1
ATOM 1517 N N . HIS A 1 187 ? -5.334 -13.370 -2.314 1.00 96.12 187 HIS A N 1
ATOM 1518 C CA . HIS A 1 187 ? -5.164 -14.322 -1.211 1.00 96.12 187 HIS A CA 1
ATOM 1519 C C . HIS A 1 187 ? -5.998 -13.919 0.014 1.00 96.12 187 HIS A C 1
ATOM 1521 O O . HIS A 1 187 ? -6.734 -14.717 0.587 1.00 96.12 187 HIS A O 1
ATOM 1527 N N . SER A 1 188 ? -5.852 -12.664 0.432 1.00 95.06 188 SER A N 1
ATOM 1528 C CA . SER A 1 188 ? -6.570 -12.052 1.550 1.00 95.06 188 SER A CA 1
ATOM 1529 C C . SER A 1 188 ? -6.397 -10.537 1.499 1.00 95.06 188 SER A C 1
ATOM 1531 O O . SER A 1 188 ? -5.549 -10.027 0.763 1.00 95.06 188 SER A O 1
ATOM 1533 N N . TYR A 1 189 ? -7.175 -9.822 2.308 1.00 95.31 189 TYR A N 1
ATOM 1534 C CA . TYR A 1 189 ? -6.940 -8.413 2.586 1.00 95.31 189 TYR A CA 1
ATOM 1535 C C . TYR A 1 189 ? -6.904 -8.167 4.094 1.00 95.31 189 TYR A C 1
ATOM 1537 O O . TYR A 1 189 ? -7.540 -8.881 4.868 1.00 95.31 189 TYR A O 1
ATOM 1545 N N . THR A 1 190 ? -6.161 -7.147 4.499 1.00 94.69 190 THR A N 1
ATOM 1546 C CA . THR A 1 190 ? -6.123 -6.629 5.867 1.00 94.69 190 THR A CA 1
ATOM 1547 C C . THR A 1 190 ? -6.089 -5.103 5.839 1.00 94.69 190 THR A C 1
ATOM 1549 O O . THR A 1 190 ? -5.849 -4.497 4.792 1.00 94.69 190 THR A O 1
ATOM 1552 N N . ARG A 1 191 ? -6.361 -4.469 6.977 1.00 94.69 191 ARG A N 1
ATOM 1553 C CA . ARG A 1 191 ? -6.435 -3.012 7.124 1.00 94.69 191 ARG A CA 1
ATOM 1554 C C . ARG A 1 191 ? -5.354 -2.547 8.080 1.00 94.69 191 ARG A C 1
ATOM 1556 O O . ARG A 1 191 ? -5.246 -3.067 9.186 1.00 94.69 191 ARG A O 1
ATOM 1563 N N . LEU A 1 192 ? -4.587 -1.535 7.686 1.00 94.81 192 LEU A N 1
ATOM 1564 C CA . LEU A 1 192 ? -3.473 -1.025 8.481 1.00 94.81 192 LEU A CA 1
ATOM 1565 C C . LEU A 1 192 ? -3.901 -0.614 9.896 1.00 94.81 192 LEU A C 1
ATOM 1567 O O . LEU A 1 192 ? -3.189 -0.906 10.853 1.00 94.81 192 LEU A O 1
ATOM 1571 N N . GLY A 1 193 ? -5.071 0.016 10.050 1.00 92.94 193 GLY A N 1
ATOM 1572 C CA . GLY A 1 193 ? -5.563 0.422 11.367 1.00 92.94 193 GLY A CA 1
ATOM 1573 C C . GLY A 1 193 ? -5.872 -0.748 12.304 1.00 92.94 193 GLY A C 1
ATOM 1574 O O . GLY A 1 193 ? -5.698 -0.604 13.510 1.00 92.94 193 GLY A O 1
ATOM 1575 N N . GLN A 1 194 ? -6.233 -1.917 11.770 1.00 90.62 194 GLN A N 1
ATOM 1576 C CA . GLN A 1 194 ? -6.443 -3.136 12.562 1.00 90.62 194 GLN A CA 1
ATOM 1577 C C . GLN A 1 194 ? -5.116 -3.756 13.014 1.00 90.62 194 GLN A C 1
ATOM 1579 O O . GLN A 1 194 ? -5.051 -4.379 14.064 1.00 90.62 194 GLN A O 1
ATOM 1584 N N . LEU A 1 195 ? -4.030 -3.514 12.276 1.00 89.75 195 LEU A N 1
ATOM 1585 C CA . LEU A 1 195 ? -2.696 -4.005 12.617 1.00 89.75 195 LEU A CA 1
ATOM 1586 C C . LEU A 1 195 ? -1.971 -3.136 13.657 1.00 89.75 195 LEU A C 1
ATOM 1588 O O . LEU A 1 195 ? -0.824 -3.423 13.991 1.00 89.75 195 LEU A O 1
ATOM 1592 N N . LYS A 1 196 ? -2.605 -2.081 14.190 1.00 81.19 196 LYS A N 1
ATOM 1593 C CA . LYS A 1 196 ? -2.020 -1.227 15.243 1.00 81.19 196 LYS A CA 1
ATOM 1594 C C . LYS A 1 196 ? -1.707 -1.978 16.539 1.00 81.19 196 LYS A C 1
ATOM 1596 O O . LYS A 1 196 ? -0.895 -1.502 17.326 1.00 81.19 196 LYS A O 1
ATOM 1601 N N . GLU A 1 197 ? -2.302 -3.151 16.739 1.00 79.75 197 GLU A N 1
ATOM 1602 C CA . GLU A 1 197 ? -1.940 -4.074 17.819 1.00 79.75 197 GLU A CA 1
ATOM 1603 C C . GLU A 1 197 ? -0.527 -4.666 17.665 1.00 79.75 197 GLU A C 1
ATOM 1605 O O . GLU A 1 197 ? 0.068 -5.093 18.652 1.00 79.75 197 GLU A O 1
ATOM 1610 N N . TYR A 1 198 ? 0.038 -4.640 16.450 1.00 83.75 198 TYR A N 1
ATOM 1611 C CA . TYR A 1 198 ? 1.404 -5.053 16.139 1.00 83.75 198 TYR A CA 1
ATOM 1612 C C . TYR A 1 198 ? 2.270 -3.814 15.871 1.00 83.75 198 TYR A C 1
ATOM 1614 O O . TYR A 1 198 ? 2.226 -3.256 14.770 1.00 83.75 198 TYR A O 1
ATOM 1622 N N . PRO A 1 199 ? 3.100 -3.371 16.835 1.00 78.88 199 PRO A N 1
ATOM 1623 C CA . PRO A 1 199 ? 3.893 -2.148 16.694 1.00 78.88 199 PRO A CA 1
ATOM 1624 C C . PRO A 1 199 ? 4.896 -2.185 15.537 1.00 78.88 199 PRO A C 1
ATOM 1626 O O . PRO A 1 199 ? 5.271 -1.129 15.026 1.00 78.88 199 PRO A O 1
ATOM 1629 N N . THR A 1 200 ? 5.325 -3.389 15.149 1.00 78.88 200 THR A N 1
ATOM 1630 C CA . THR A 1 200 ? 6.335 -3.636 14.118 1.00 78.88 200 THR A CA 1
ATOM 1631 C C . THR A 1 200 ? 5.915 -4.817 13.247 1.00 78.88 200 THR A C 1
ATOM 1633 O O . THR A 1 200 ? 5.777 -5.938 13.749 1.00 78.88 200 THR A O 1
ATOM 1636 N N . ILE A 1 201 ? 5.779 -4.573 11.946 1.00 81.62 201 ILE A N 1
ATOM 1637 C CA . ILE A 1 201 ? 5.476 -5.579 10.923 1.00 81.62 201 ILE A CA 1
ATOM 1638 C C . ILE A 1 201 ? 6.659 -5.661 9.966 1.00 81.62 201 ILE A C 1
ATOM 1640 O O . ILE A 1 201 ? 7.174 -4.618 9.571 1.00 81.62 201 ILE A O 1
ATOM 1644 N N . PHE A 1 202 ? 7.077 -6.871 9.609 1.00 78.00 202 PHE A N 1
ATOM 1645 C CA . PHE A 1 202 ? 8.094 -7.125 8.589 1.00 78.00 202 PHE A CA 1
ATOM 1646 C C . PHE A 1 202 ? 7.493 -7.849 7.394 1.00 78.00 202 PHE A C 1
ATOM 1648 O O . PHE A 1 202 ? 6.841 -8.886 7.650 1.00 78.00 202 PHE A O 1
#

Sequence (202 aa):
GNLTLCTNTTRNKTILNCSGDPLKQWCKNEINLCHSSLSIYNKLFFVTHSVILQTKYAQGKRLGGEDIQTVLNQAEKDEYFQFNKEFLKLPCDISIPKDLSLANHLPSVLSSITPYRTCMDVHLRINETTIAVNRQDYVNIYHTMTDLYTVYLLCRFFQRDPKSVRILFVDAHPKGNLDIFWSKLFHSYTRLGQLKEYPTIF

Organism: NCBI:txid433720

Radius of gyration: 16.86 Å; chains: 1; bounding box: 46×32×43 Å

Secondary structure (DSSP, 8-state):
-PEEE------PPPPP---STTHHHHHHSEEEEGGGTEEEETTTEEEESS-EE-GGGEE-S--S---GGGSTT--GGGGB-EE-TTSEEESS-----TT----TTHHHHHHT-EE--S-EEESB---S-EEEE---SS--HHHHHHHHHHHHHHHHHTT--GGG-EEEE-B-PPPPGGGHHHHHHSSEEEETTGGGGSS-B-